Protein AF-A0A4R8RLL5-F1 (afdb_monomer_lite)

Foldseek 3Di:
DDPDDQQQDQDDDDDDDLDDVVQNCCRPPCDCPHPVNVVVVVLVVVLVVCLVPQDLVNLVSLLVQLLVCVVRVNNVRSVVSLVSSVVSCVVVCLVPPCLCVDDDPSSLSSVLSSLSNVLSVLLVVLLVLLLPLVLVCLVDPPNDPVSVVSNVVSLVSNLVSLVVCCVSPNQQDQDSRCLLSLLQNLVVLLVQPDPPHDPVSVVVSLVSNLSSLSNLVSNCSPDVVSVLSNQLSLLSDDPVSVVVSCVVPVDDPVVVVVVLVPDGQDDWQDQSYNDNDPVCSVCRGSNNSCVVRSPPPPPDPDDDD

Sequence (305 aa):
MFKQATYCFRWPSLRRRDCYPKFTNRVEYWNPQTYTYRFFAEAKRLWELESSRARITTVQAGILFSVFHNLCGLDDIGQPYRIQGVVLARELGLLKPSSCNVMGAKRDGWAYTAWALYNWETIYYYHLILMMFEPLLAADKTNDAVLQKTVADAKRYLQTLVRLYYLRHGFEAMDLFVVGPLMLTGYDCIDALGEETSADKVETLRSTLILVAKGLQNQRRNHYLAEALYRVVRGRMRPQEVAILRSTMNYDEAREEADHTKMQAVRSHWPVSIVKKQEEVDSHILNNLVESYGSLHVGEAGTYS

pLDDT: mean 79.46, std 18.35, range [20.11, 96.19]

Radius of gyration: 21.08 Å; chains: 1; bounding box: 55×59×55 Å

Secondary structure (DSSP, 8-state):
----------------TTS-TT-TTTTSTT-TTSHHHHHHHHHHHHHHHHTTS--HHHHHHHHHHHHHHHHTT-HHHHHHHHHHHHHHHHHTTTTSGGGGG--THHHHHHHHHHHHHHHHHHHHHHHHHHHHHHHHHHH-SS--HHHHHHHHHHHHHHHHHHHHHHHHH-SSS--TTTHHHHHHHHHHHHHH--TT--HHHHHHHHHHHHHHHHHHHHHTTT-HHHHHHHHHHHHHS-HHHHHHHHHHHT--HHHHHHHHTT--------BSS--SSGGGHHHHBHHHHHHHHHSTTS-------

Organism: Colletotrichum trifolii (NCBI:txid5466)

InterPro domains:
  IPR053187 Notoamide biosynthesis regulator [PTHR47256] (123-300)

Structure (mmCIF, N/CA/C/O backbone):
data_AF-A0A4R8RLL5-F1
#
_entry.id   AF-A0A4R8RLL5-F1
#
loop_
_atom_site.group_PDB
_atom_site.id
_atom_site.type_symbol
_atom_site.label_atom_id
_atom_site.label_alt_id
_atom_site.label_comp_id
_atom_site.label_asym_id
_atom_site.label_entity_id
_atom_site.label_seq_id
_atom_site.pdbx_PDB_ins_code
_atom_site.Cartn_x
_atom_site.Cartn_y
_atom_site.Cartn_z
_atom_site.occupancy
_atom_site.B_iso_or_equiv
_atom_site.auth_seq_id
_atom_site.auth_comp_id
_atom_site.auth_asym_id
_atom_site.auth_atom_id
_atom_site.pdbx_PDB_model_num
ATOM 1 N N . MET A 1 1 ? -18.456 -12.550 -9.418 1.00 22.89 1 MET A N 1
ATOM 2 C CA . MET A 1 1 ? -18.414 -11.610 -10.560 1.00 22.89 1 MET A CA 1
ATOM 3 C C . MET A 1 1 ? -18.673 -10.210 -10.007 1.00 22.89 1 MET A C 1
ATOM 5 O O . MET A 1 1 ? -19.809 -9.756 -9.973 1.00 22.89 1 MET A O 1
ATOM 9 N N . PHE A 1 2 ? -17.645 -9.595 -9.416 1.00 21.89 2 PHE A N 1
ATOM 10 C CA . PHE A 1 2 ? -17.767 -8.300 -8.743 1.00 21.89 2 PHE A CA 1
ATOM 11 C C . PHE A 1 2 ? -17.863 -7.197 -9.801 1.00 21.89 2 PHE A C 1
ATOM 13 O O . PHE A 1 2 ? -16.896 -6.921 -10.502 1.00 21.89 2 PHE A O 1
ATOM 20 N N . LYS A 1 3 ? -19.040 -6.576 -9.939 1.00 20.11 3 LYS A N 1
ATOM 21 C CA . LYS A 1 3 ? -19.178 -5.302 -10.653 1.00 20.11 3 LYS A CA 1
ATOM 22 C C . LYS A 1 3 ? -18.505 -4.233 -9.790 1.00 20.11 3 LYS A C 1
ATOM 24 O O . LYS A 1 3 ? -19.111 -3.731 -8.850 1.00 20.11 3 LYS A O 1
ATOM 29 N N . GLN A 1 4 ? -17.231 -3.961 -10.052 1.00 30.66 4 GLN A N 1
ATOM 30 C CA . GLN A 1 4 ? -16.487 -2.909 -9.368 1.00 30.66 4 GLN A CA 1
ATOM 31 C C . GLN A 1 4 ? -17.018 -1.535 -9.781 1.00 30.66 4 GLN A C 1
ATOM 33 O O . GLN A 1 4 ? -17.271 -1.269 -10.957 1.00 30.66 4 GLN A O 1
ATOM 38 N N . ALA A 1 5 ? -17.198 -0.683 -8.774 1.00 26.30 5 ALA A N 1
ATOM 39 C CA . ALA A 1 5 ? -17.571 0.708 -8.922 1.00 26.30 5 ALA A CA 1
ATOM 40 C C . ALA A 1 5 ? -16.548 1.430 -9.804 1.00 26.30 5 ALA A C 1
ATOM 42 O O . ALA A 1 5 ? -15.369 1.537 -9.473 1.00 26.30 5 ALA A O 1
ATOM 43 N N . THR A 1 6 ? -17.020 1.940 -10.933 1.00 30.05 6 THR A N 1
ATOM 44 C CA . THR A 1 6 ? -16.287 2.856 -11.795 1.00 30.05 6 THR A CA 1
ATOM 45 C C . THR A 1 6 ? -15.906 4.086 -10.969 1.00 30.05 6 THR A C 1
ATOM 47 O O . THR A 1 6 ? -16.777 4.863 -10.573 1.00 30.05 6 THR A O 1
ATOM 50 N N . TYR A 1 7 ? -14.618 4.279 -10.682 1.00 35.03 7 TYR A N 1
ATOM 51 C CA . TYR A 1 7 ? -14.108 5.489 -10.031 1.00 35.03 7 TYR A CA 1
ATOM 52 C C . TYR A 1 7 ? -14.236 6.679 -10.994 1.00 35.03 7 TYR A C 1
ATOM 54 O O . TYR A 1 7 ? -13.310 7.024 -11.723 1.00 35.03 7 TYR A O 1
ATOM 62 N N . CYS A 1 8 ? -15.427 7.278 -11.039 1.00 28.16 8 CYS A N 1
ATOM 63 C CA . CYS A 1 8 ? -15.781 8.371 -11.937 1.00 28.16 8 CYS A CA 1
ATOM 64 C C . CYS A 1 8 ? -15.913 9.674 -11.132 1.00 28.16 8 CYS A C 1
ATOM 66 O O . CYS A 1 8 ? -16.971 10.004 -10.597 1.00 28.16 8 CYS A O 1
ATOM 68 N N . PHE A 1 9 ? -14.826 10.437 -11.032 1.00 33.50 9 PHE A N 1
ATOM 69 C CA . PHE A 1 9 ? -14.812 11.726 -10.337 1.00 33.50 9 PHE A CA 1
ATOM 70 C C . PHE A 1 9 ? -15.385 12.846 -11.226 1.00 33.50 9 PHE A C 1
ATOM 72 O O . PHE A 1 9 ? -14.644 13.494 -11.952 1.00 33.50 9 PHE A O 1
ATOM 79 N N . ARG A 1 10 ? -16.692 13.138 -11.194 1.00 25.66 10 ARG A N 1
ATOM 80 C CA . ARG A 1 10 ? -17.259 14.299 -11.925 1.00 25.66 10 ARG A CA 1
ATOM 81 C C . ARG A 1 10 ? -17.319 15.545 -11.029 1.00 25.66 10 ARG A C 1
ATOM 83 O O . ARG A 1 10 ? -17.936 15.485 -9.967 1.00 25.66 10 ARG A O 1
ATOM 90 N N . TRP A 1 11 ? -16.757 16.677 -11.474 1.00 31.39 11 TRP A N 1
ATOM 91 C CA . TRP A 1 11 ? -16.634 17.924 -10.692 1.00 31.39 11 TRP A CA 1
ATOM 92 C C . TRP A 1 11 ? -17.169 19.173 -11.419 1.00 31.39 11 TRP A C 1
ATOM 94 O O . TRP A 1 11 ? -16.699 19.453 -12.523 1.00 31.39 11 TRP A O 1
ATOM 104 N N . PRO A 1 12 ? -18.064 19.977 -10.807 1.00 29.23 12 PRO A N 1
ATOM 105 C CA . PRO A 1 12 ? -18.356 21.344 -11.234 1.00 29.23 12 PRO A CA 1
ATOM 106 C C . PRO A 1 12 ? -17.395 22.347 -10.564 1.00 29.23 12 PRO A C 1
ATOM 108 O O . PRO A 1 12 ? -17.257 22.379 -9.347 1.00 29.23 12 PRO A O 1
ATOM 111 N N . SER A 1 13 ? -16.717 23.133 -11.403 1.00 35.09 13 SER A N 1
ATOM 112 C CA . SER A 1 13 ? -16.059 24.434 -11.172 1.00 35.09 13 SER A CA 1
ATOM 113 C C . SER A 1 13 ? -15.905 24.975 -9.732 1.00 35.09 13 SER A C 1
ATOM 115 O O . SER A 1 13 ? -16.870 25.493 -9.182 1.00 35.09 13 SER A O 1
ATOM 117 N N . LEU A 1 14 ? -14.666 25.034 -9.209 1.00 29.42 14 LEU A N 1
ATOM 118 C CA . LEU A 1 14 ? -13.984 26.246 -8.688 1.00 29.42 14 LEU A CA 1
ATOM 119 C C . LEU A 1 14 ? -12.624 25.917 -8.025 1.00 29.42 14 LEU A C 1
ATOM 121 O O . LEU A 1 14 ? -12.263 24.763 -7.809 1.00 29.42 14 LEU A O 1
ATOM 125 N N . ARG A 1 15 ? -11.817 26.971 -7.853 1.00 39.47 15 ARG A N 1
ATOM 126 C CA . ARG A 1 15 ? -10.343 27.025 -7.913 1.00 39.47 15 ARG A CA 1
ATOM 127 C C . ARG A 1 15 ? -9.619 26.505 -6.654 1.00 39.47 15 ARG A C 1
ATOM 129 O O . ARG A 1 15 ? -9.735 27.111 -5.594 1.00 39.47 15 ARG A O 1
ATOM 136 N N . ARG A 1 16 ? -8.705 25.540 -6.834 1.00 38.88 16 ARG A N 1
ATOM 137 C CA . ARG A 1 16 ? -7.445 25.419 -6.065 1.00 38.88 16 ARG A CA 1
ATOM 138 C C . ARG A 1 16 ? -6.316 24.848 -6.938 1.00 38.88 16 ARG A C 1
ATOM 140 O O . ARG A 1 16 ? -6.584 24.183 -7.934 1.00 38.88 16 ARG A O 1
ATOM 147 N N . ARG A 1 17 ? -5.069 25.176 -6.582 1.00 38.62 17 ARG A N 1
ATOM 148 C CA . ARG A 1 17 ? -3.827 25.065 -7.374 1.00 38.62 17 ARG A CA 1
ATOM 149 C C . ARG A 1 17 ? -3.088 23.712 -7.271 1.00 38.62 17 ARG A C 1
ATOM 151 O O . ARG A 1 17 ? -1.881 23.714 -7.444 1.00 38.62 17 ARG A O 1
ATOM 158 N N . ASP A 1 18 ? -3.768 22.584 -7.076 1.00 43.75 18 ASP A N 1
ATOM 159 C CA . ASP A 1 18 ? -3.086 21.264 -7.002 1.00 43.75 18 ASP A CA 1
ATOM 160 C C . ASP A 1 18 ? -3.405 20.332 -8.187 1.00 43.75 18 ASP A C 1
ATOM 162 O O . ASP A 1 18 ? -2.914 19.213 -8.292 1.00 43.75 18 ASP A O 1
ATOM 166 N N . CYS A 1 19 ? -4.185 20.823 -9.152 1.00 51.75 19 CYS A N 1
ATOM 167 C CA . CYS A 1 19 ? -4.409 20.186 -10.446 1.00 51.75 19 CYS A CA 1
ATOM 168 C C . CYS A 1 19 ? -4.524 21.257 -11.520 1.00 51.75 19 CYS A C 1
ATOM 170 O O . CYS A 1 19 ? -5.248 22.233 -11.325 1.00 51.75 19 CYS A O 1
ATOM 172 N N . TYR A 1 20 ? -3.840 21.087 -12.658 1.00 51.78 20 TYR A N 1
ATOM 173 C CA . TYR A 1 20 ? -3.868 22.076 -13.736 1.00 51.78 20 TYR A CA 1
ATOM 174 C C . TYR A 1 20 ? -5.307 22.232 -14.264 1.00 51.78 20 TYR A C 1
ATOM 176 O O . TYR A 1 20 ? -5.830 21.319 -14.911 1.00 51.78 20 TYR A O 1
ATOM 184 N N . PRO A 1 21 ? -5.978 23.372 -14.012 1.00 55.34 21 PRO A N 1
ATOM 185 C CA . PRO A 1 21 ? -7.422 23.500 -14.209 1.00 55.34 21 PRO A CA 1
ATOM 186 C C . PRO A 1 21 ? -7.847 23.451 -15.681 1.00 55.34 21 PRO A C 1
ATOM 188 O O . PRO A 1 21 ? -9.035 23.333 -15.964 1.00 55.34 21 PRO A O 1
ATOM 191 N N . LYS A 1 22 ? -6.897 23.509 -16.625 1.00 62.31 22 LYS A N 1
ATOM 192 C CA . LYS A 1 22 ? -7.184 23.381 -18.059 1.00 62.31 22 LYS A CA 1
ATOM 193 C C . LYS A 1 22 ? -7.366 21.930 -18.526 1.00 62.31 22 LYS A C 1
ATOM 195 O O . LYS A 1 22 ? -7.786 21.726 -19.657 1.00 62.31 22 LYS A O 1
ATOM 200 N N . PHE A 1 23 ? -7.074 20.928 -17.692 1.00 66.00 23 PHE A N 1
ATOM 201 C CA . PHE A 1 23 ? -7.309 19.517 -18.028 1.00 66.00 23 PHE A CA 1
ATOM 202 C C . PHE A 1 23 ? -8.674 19.066 -17.504 1.00 66.00 23 PHE A C 1
ATOM 204 O O . PHE A 1 23 ? -8.794 18.454 -16.438 1.00 66.00 23 PHE A O 1
ATOM 211 N N . THR A 1 24 ? -9.725 19.425 -18.239 1.00 67.25 24 THR A N 1
ATOM 212 C CA . THR A 1 24 ? -11.127 19.158 -17.879 1.00 67.25 24 THR A CA 1
ATOM 213 C C . THR A 1 24 ? -11.513 17.685 -18.025 1.00 67.25 24 THR A C 1
ATOM 215 O O . THR A 1 24 ? -12.285 17.187 -17.214 1.00 67.25 24 THR A O 1
ATOM 218 N N . ASN A 1 25 ? -10.912 16.969 -18.978 1.00 69.81 25 ASN A N 1
ATOM 219 C CA . ASN A 1 25 ? -11.174 15.555 -19.268 1.00 69.81 25 ASN A CA 1
ATOM 220 C C . ASN A 1 25 ? -10.378 14.565 -18.396 1.00 69.81 25 ASN A C 1
ATOM 222 O O . ASN A 1 25 ? -10.522 13.359 -18.548 1.00 69.81 25 ASN A O 1
ATOM 226 N N . ARG A 1 26 ? -9.527 15.037 -17.474 1.00 64.31 26 ARG A N 1
ATOM 227 C CA . ARG A 1 26 ? -8.580 14.192 -16.708 1.00 64.31 26 ARG A CA 1
ATOM 228 C C . ARG A 1 26 ? -9.225 13.100 -15.846 1.00 64.31 26 ARG A C 1
ATOM 230 O O . ARG A 1 26 ? -8.553 12.161 -15.443 1.00 64.31 26 ARG A O 1
ATOM 237 N N . VAL A 1 27 ? -10.495 13.283 -15.508 1.00 63.66 27 VAL A N 1
ATOM 238 C CA . VAL A 1 27 ? -11.287 12.371 -14.673 1.00 63.66 27 VAL A CA 1
ATOM 239 C C . VAL A 1 27 ? -12.024 11.317 -15.493 1.00 63.66 27 VAL A C 1
ATOM 241 O O . VAL A 1 27 ? -12.647 10.420 -14.931 1.00 63.66 27 VAL A O 1
ATOM 244 N N . GLU A 1 28 ? -11.999 11.451 -16.819 1.00 69.81 28 GLU A N 1
ATOM 245 C CA . GLU A 1 28 ? -12.663 10.531 -17.724 1.00 69.81 28 GLU A CA 1
ATOM 246 C C . GLU A 1 28 ? -11.836 9.255 -17.827 1.00 69.81 28 GLU A C 1
ATOM 248 O O . GLU A 1 28 ? -10.713 9.237 -18.338 1.00 69.81 28 GLU A O 1
ATOM 253 N N . TYR A 1 29 ? -12.414 8.179 -17.305 1.00 65.38 29 TYR A N 1
ATOM 254 C CA . TYR A 1 29 ? -11.806 6.862 -17.310 1.00 65.38 29 TYR A CA 1
ATOM 255 C C . TYR A 1 29 ? -11.518 6.416 -18.748 1.00 65.38 29 TYR A C 1
ATOM 257 O O . TYR A 1 29 ? -12.412 6.416 -19.593 1.00 65.38 29 TYR A O 1
ATOM 265 N N . TRP A 1 30 ? -10.261 6.048 -19.018 1.00 68.75 30 TRP A N 1
ATOM 266 C CA . TRP A 1 30 ? -9.807 5.535 -20.317 1.00 68.75 30 TRP A CA 1
ATOM 267 C C . TRP A 1 30 ? -10.051 6.457 -21.516 1.00 68.75 30 TRP A C 1
ATOM 269 O O . TRP A 1 30 ? -10.043 5.992 -22.653 1.00 68.75 30 TRP A O 1
ATOM 279 N N . ASN A 1 31 ? -10.203 7.768 -21.302 1.00 80.69 31 ASN A N 1
ATOM 280 C CA . ASN A 1 31 ? -10.277 8.704 -22.417 1.00 80.69 31 ASN A CA 1
ATOM 281 C C . ASN A 1 31 ? -8.898 8.813 -23.114 1.00 80.69 31 ASN A C 1
ATOM 283 O O . ASN A 1 31 ? -7.957 9.352 -22.509 1.00 80.69 31 ASN A O 1
ATOM 287 N N . PRO A 1 32 ? -8.774 8.403 -24.397 1.00 84.38 32 PRO A N 1
ATOM 288 C CA . PRO A 1 32 ? -7.510 8.438 -25.134 1.00 84.38 32 PRO A CA 1
ATOM 289 C C . PRO A 1 32 ? -6.948 9.842 -25.367 1.00 84.38 32 PRO A C 1
ATOM 291 O O . PRO A 1 32 ? -5.777 10.000 -25.702 1.00 84.38 32 PRO A O 1
ATOM 294 N N . GLN A 1 33 ? -7.775 10.872 -25.192 1.00 84.62 33 GLN A N 1
ATOM 295 C CA . GLN A 1 33 ? -7.396 12.276 -25.332 1.00 84.62 33 GLN A CA 1
ATOM 296 C C . GLN A 1 33 ? -6.806 12.866 -24.046 1.00 84.62 33 GLN A C 1
ATOM 298 O O . GLN A 1 33 ? -6.365 14.016 -24.038 1.00 84.62 33 GLN A O 1
ATOM 303 N N . THR A 1 34 ? -6.783 12.113 -22.945 1.00 84.06 34 THR A N 1
ATOM 304 C CA . THR A 1 34 ? -6.125 12.560 -21.712 1.00 84.06 34 THR A CA 1
ATOM 305 C C . THR A 1 34 ? -4.612 12.388 -21.816 1.00 84.06 34 THR A C 1
ATOM 307 O O . THR A 1 34 ? -4.109 11.415 -22.381 1.00 84.06 34 THR A O 1
ATOM 310 N N . TYR A 1 35 ? -3.854 13.321 -21.236 1.00 84.25 35 TYR A N 1
ATOM 311 C CA . TYR A 1 35 ? -2.392 13.217 -21.199 1.00 84.25 35 TYR A CA 1
ATOM 312 C C . TYR A 1 35 ? -1.918 11.978 -20.441 1.00 84.25 35 TYR A C 1
ATOM 314 O O . TYR A 1 35 ? -0.971 11.339 -20.886 1.00 84.25 35 TYR A O 1
ATOM 322 N N . THR A 1 36 ? -2.601 11.608 -19.354 1.00 82.38 36 THR A N 1
ATOM 323 C CA . THR A 1 36 ? -2.304 10.389 -18.592 1.00 82.38 36 THR A CA 1
ATOM 324 C C . THR A 1 36 ? -2.398 9.158 -19.480 1.00 82.38 36 THR A C 1
ATOM 326 O O . THR A 1 36 ? -1.451 8.379 -19.526 1.00 82.38 36 THR A O 1
ATOM 329 N N . TYR A 1 37 ? -3.488 9.015 -20.243 1.00 85.06 37 TYR A N 1
ATOM 330 C CA . TYR A 1 37 ? -3.644 7.889 -21.159 1.00 85.06 37 TYR A CA 1
ATOM 331 C C . TYR A 1 37 ? -2.545 7.871 -22.220 1.00 85.06 37 TYR A C 1
ATOM 333 O O . TYR A 1 37 ? -1.897 6.850 -22.418 1.00 85.06 37 TYR A O 1
ATOM 341 N N . ARG A 1 38 ? -2.303 9.004 -22.890 1.00 90.06 38 ARG A N 1
ATOM 342 C CA . ARG A 1 38 ? -1.315 9.089 -23.979 1.00 90.06 38 ARG A CA 1
ATOM 343 C C . ARG A 1 38 ? 0.105 8.809 -23.495 1.00 90.06 38 ARG A C 1
ATOM 345 O O . ARG A 1 38 ? 0.829 8.066 -24.148 1.00 90.06 38 ARG A O 1
ATOM 352 N N . PHE A 1 39 ? 0.485 9.379 -22.352 1.00 90.88 39 PHE A N 1
ATOM 353 C CA . PHE A 1 39 ? 1.775 9.117 -21.717 1.00 90.88 39 PHE A CA 1
ATOM 354 C C . PHE A 1 39 ? 1.917 7.637 -21.378 1.00 90.88 39 PHE A C 1
ATOM 356 O O . PHE A 1 39 ? 2.921 7.020 -21.714 1.00 90.88 39 PHE A O 1
ATOM 363 N N . PHE A 1 40 ? 0.895 7.060 -20.749 1.00 88.50 40 PHE A N 1
ATOM 364 C CA . PHE A 1 40 ? 0.924 5.671 -20.325 1.00 88.50 40 PHE A CA 1
ATOM 365 C C . PHE A 1 40 ? 0.955 4.697 -21.507 1.00 88.50 40 PHE A C 1
ATOM 367 O O . PHE A 1 40 ? 1.715 3.734 -21.481 1.00 88.50 40 PHE A O 1
ATOM 374 N N . ALA A 1 41 ? 0.192 4.974 -22.567 1.00 90.81 41 ALA A N 1
ATOM 375 C CA . ALA A 1 41 ? 0.203 4.194 -23.798 1.00 90.81 41 ALA A CA 1
ATOM 376 C C . ALA A 1 41 ? 1.596 4.183 -24.449 1.00 90.81 41 ALA A C 1
ATOM 378 O O . ALA A 1 41 ? 2.081 3.122 -24.840 1.00 90.81 41 ALA A O 1
ATOM 379 N N . GLU A 1 42 ? 2.269 5.337 -24.513 1.00 95.69 42 GLU A N 1
ATOM 380 C CA . GLU A 1 42 ? 3.627 5.412 -25.058 1.00 95.69 42 GLU A CA 1
ATOM 381 C C . GLU A 1 42 ? 4.662 4.762 -24.130 1.00 95.69 42 GLU A C 1
ATOM 383 O O . GLU A 1 42 ? 5.513 4.003 -24.590 1.00 95.69 42 GLU A O 1
ATOM 388 N N . ALA A 1 43 ? 4.566 4.981 -22.817 1.00 95.12 43 ALA A N 1
ATOM 389 C CA . ALA A 1 43 ? 5.437 4.335 -21.841 1.00 95.12 43 ALA A CA 1
ATOM 390 C C . ALA A 1 43 ? 5.316 2.804 -21.908 1.00 95.12 43 ALA A C 1
ATOM 392 O O . ALA A 1 43 ? 6.330 2.107 -21.874 1.00 95.12 43 ALA A O 1
ATOM 393 N N . LYS A 1 44 ? 4.090 2.282 -22.049 1.00 93.62 44 LYS A N 1
ATOM 394 C CA . LYS A 1 44 ? 3.820 0.854 -22.251 1.00 93.62 44 LYS A CA 1
ATOM 395 C C . LYS A 1 44 ? 4.501 0.356 -23.521 1.00 93.62 44 LYS A C 1
ATOM 397 O O . LYS A 1 44 ? 5.250 -0.613 -23.456 1.00 93.62 44 LYS A O 1
ATOM 402 N N . ARG A 1 45 ? 4.289 1.037 -24.654 1.00 95.44 45 ARG A N 1
ATOM 403 C CA . ARG A 1 45 ? 4.892 0.668 -25.945 1.00 95.44 45 ARG A CA 1
ATOM 404 C C . ARG A 1 45 ? 6.419 0.581 -25.848 1.00 95.44 45 ARG A C 1
ATOM 406 O O . ARG A 1 45 ? 7.013 -0.364 -26.356 1.00 95.44 45 ARG A O 1
ATOM 413 N N . LEU A 1 46 ? 7.055 1.549 -25.185 1.00 96.19 46 LEU A N 1
ATOM 414 C CA . LEU A 1 46 ? 8.504 1.563 -24.963 1.00 96.19 46 LEU A CA 1
ATOM 415 C C . LEU A 1 46 ? 8.964 0.442 -24.029 1.00 96.19 46 LEU A C 1
ATOM 417 O O . LEU A 1 46 ? 9.981 -0.198 -24.288 1.00 96.19 46 LEU A O 1
ATOM 421 N N . TRP A 1 47 ? 8.222 0.187 -22.953 1.00 96.19 47 TRP A N 1
ATOM 422 C CA . TRP A 1 47 ? 8.549 -0.893 -22.032 1.00 96.19 47 TRP A CA 1
ATOM 423 C C . TRP A 1 47 ? 8.453 -2.259 -22.707 1.00 96.19 47 TRP A C 1
ATOM 425 O O . TRP A 1 47 ? 9.349 -3.074 -22.530 1.00 96.19 47 TRP A O 1
ATOM 435 N N . GLU A 1 48 ? 7.436 -2.492 -23.537 1.00 93.88 48 GLU A N 1
ATOM 436 C CA . GLU A 1 48 ? 7.273 -3.746 -24.282 1.00 93.88 48 GLU A CA 1
ATOM 437 C C . GLU A 1 48 ? 8.477 -4.031 -25.193 1.00 93.88 48 GLU A C 1
ATOM 439 O O . GLU A 1 48 ? 8.946 -5.168 -25.230 1.00 93.88 48 GLU A O 1
ATOM 444 N N . LEU A 1 49 ? 9.051 -3.002 -25.830 1.00 96.06 49 LEU A N 1
ATOM 445 C CA . LEU A 1 49 ? 10.268 -3.130 -26.645 1.00 96.06 49 LEU A CA 1
ATOM 446 C C . LEU A 1 49 ? 11.512 -3.526 -25.833 1.00 96.06 49 LEU A C 1
ATOM 448 O O . LEU A 1 49 ? 12.384 -4.229 -26.340 1.00 96.06 49 LEU A O 1
ATOM 452 N N . GLU A 1 50 ? 11.606 -3.084 -24.580 1.00 95.38 50 GLU A N 1
ATOM 453 C CA . GLU A 1 50 ? 12.767 -3.313 -23.709 1.00 95.38 50 GLU A CA 1
ATOM 454 C C . GLU A 1 50 ? 12.558 -4.463 -22.710 1.00 95.38 50 GLU A C 1
ATOM 456 O O . GLU A 1 50 ? 13.497 -4.865 -22.020 1.00 95.38 50 GLU A O 1
ATOM 461 N N . SER A 1 51 ? 11.344 -5.013 -22.634 1.00 93.44 51 SER A N 1
ATOM 462 C CA . SER A 1 51 ? 10.914 -5.989 -21.621 1.00 93.44 51 SER A CA 1
ATOM 463 C C . SER A 1 51 ? 11.674 -7.318 -21.664 1.00 93.44 51 SER A C 1
ATOM 465 O O . SER A 1 51 ? 11.638 -8.071 -20.693 1.00 93.44 51 SER A O 1
ATOM 467 N N . SER A 1 52 ? 12.410 -7.590 -22.744 1.00 94.94 52 SER A N 1
ATOM 468 C CA . SER A 1 52 ? 13.298 -8.749 -22.896 1.00 94.94 52 SER A CA 1
ATOM 469 C C . SER A 1 52 ? 14.676 -8.567 -22.248 1.00 94.94 52 SER A C 1
ATOM 471 O O . SER A 1 52 ? 15.451 -9.519 -22.173 1.00 94.94 52 SER A O 1
ATOM 473 N N . ARG A 1 53 ? 15.024 -7.353 -21.799 1.00 96.00 53 ARG A N 1
ATOM 474 C CA . ARG A 1 53 ? 16.347 -7.029 -21.252 1.00 96.00 53 ARG A CA 1
ATOM 475 C C . ARG A 1 53 ? 16.257 -6.761 -19.755 1.00 96.00 53 ARG A C 1
ATOM 477 O O . ARG A 1 53 ? 15.653 -5.782 -19.308 1.00 96.00 53 ARG A O 1
ATOM 484 N N . ALA A 1 54 ? 16.946 -7.589 -18.978 1.00 95.56 54 ALA A N 1
ATOM 485 C CA . ALA A 1 54 ? 17.058 -7.436 -17.534 1.00 95.56 54 ALA A CA 1
ATOM 486 C C . ALA A 1 54 ? 17.821 -6.151 -17.163 1.00 95.56 54 ALA A C 1
ATOM 488 O O . ALA A 1 54 ? 19.042 -6.052 -17.308 1.00 95.56 54 ALA A O 1
ATOM 489 N N . ARG A 1 55 ? 17.090 -5.140 -16.681 1.00 93.31 55 ARG A N 1
ATOM 490 C CA . ARG A 1 55 ? 17.612 -3.872 -16.154 1.00 93.31 55 ARG A CA 1
ATOM 491 C C . ARG A 1 55 ? 16.797 -3.464 -14.933 1.00 93.31 55 ARG A C 1
ATOM 493 O O . ARG A 1 55 ? 15.617 -3.776 -14.833 1.00 93.31 55 ARG A O 1
ATOM 500 N N . ILE A 1 56 ? 17.402 -2.706 -14.020 1.00 92.62 56 ILE A N 1
ATOM 501 C CA . ILE A 1 56 ? 16.676 -2.179 -12.852 1.00 92.62 56 ILE A CA 1
ATOM 502 C C . ILE A 1 56 ? 15.446 -1.381 -13.306 1.00 92.62 56 ILE A C 1
ATOM 504 O O . ILE A 1 56 ? 14.365 -1.544 -12.756 1.00 92.62 56 ILE A O 1
ATOM 508 N N . THR A 1 57 ? 15.596 -0.556 -14.343 1.00 93.88 57 THR A N 1
ATOM 509 C CA . THR A 1 57 ? 14.517 0.293 -14.856 1.00 93.88 57 THR A CA 1
ATOM 510 C C . THR A 1 57 ? 13.383 -0.506 -15.492 1.00 93.88 57 THR A C 1
ATOM 512 O O . THR A 1 57 ? 12.230 -0.107 -15.359 1.00 93.88 57 THR A O 1
ATOM 515 N N . THR A 1 58 ? 13.665 -1.648 -16.133 1.00 95.31 58 THR A N 1
ATOM 516 C CA . THR A 1 58 ? 12.613 -2.517 -16.687 1.00 95.31 58 THR A CA 1
ATOM 517 C C . THR A 1 58 ? 11.842 -3.231 -15.576 1.00 95.31 58 THR A C 1
ATOM 519 O O . THR A 1 58 ? 10.619 -3.333 -15.676 1.00 95.31 58 THR A O 1
ATOM 522 N N . VAL A 1 59 ? 12.511 -3.604 -14.474 1.00 95.56 59 VAL A N 1
ATOM 523 C CA . VAL A 1 59 ? 11.862 -4.098 -13.242 1.00 95.56 59 VAL A CA 1
ATOM 524 C C . VAL A 1 59 ? 10.989 -3.014 -12.602 1.00 95.56 59 VAL A C 1
ATOM 526 O O . VAL A 1 59 ? 9.805 -3.242 -12.371 1.00 95.56 59 VAL A O 1
ATOM 529 N N . GLN A 1 60 ? 11.543 -1.822 -12.353 1.00 93.44 60 GLN A N 1
ATOM 530 C CA . GLN A 1 60 ? 10.822 -0.696 -11.742 1.00 93.44 60 GLN A CA 1
ATOM 531 C C . GLN A 1 60 ? 9.585 -0.297 -12.553 1.00 93.44 60 GLN A C 1
ATOM 533 O O . GLN A 1 60 ? 8.503 -0.138 -11.992 1.00 93.44 60 GLN A O 1
ATOM 538 N N . ALA A 1 61 ? 9.723 -0.182 -13.875 1.00 94.69 61 ALA A N 1
ATOM 539 C CA . ALA A 1 61 ? 8.603 0.116 -14.756 1.00 94.69 61 ALA A CA 1
ATOM 540 C C . ALA A 1 61 ? 7.537 -0.991 -14.716 1.00 94.69 61 ALA A C 1
ATOM 542 O O . ALA A 1 61 ? 6.355 -0.674 -14.634 1.00 94.69 61 ALA A O 1
ATOM 543 N N . GLY A 1 62 ? 7.934 -2.270 -14.687 1.00 94.44 62 GLY A N 1
ATOM 544 C CA . GLY A 1 62 ? 7.000 -3.392 -14.539 1.00 94.44 62 GLY A CA 1
ATOM 545 C C . GLY A 1 62 ? 6.166 -3.310 -13.254 1.00 94.44 62 GLY A C 1
ATOM 546 O O . GLY A 1 62 ? 4.948 -3.492 -13.300 1.00 94.44 62 GLY A O 1
ATOM 547 N N . ILE A 1 63 ? 6.793 -2.945 -12.127 1.00 91.81 63 ILE A N 1
ATOM 548 C CA . ILE A 1 63 ? 6.096 -2.698 -10.851 1.00 91.81 63 ILE A CA 1
ATOM 549 C C . ILE A 1 63 ? 5.087 -1.555 -11.009 1.00 91.81 63 ILE A C 1
ATOM 551 O O . ILE A 1 63 ? 3.920 -1.723 -10.669 1.00 91.81 63 ILE A O 1
ATOM 555 N N . LEU A 1 64 ? 5.503 -0.412 -11.565 1.00 90.62 64 LEU A N 1
ATOM 556 C CA . LEU A 1 64 ? 4.624 0.750 -11.742 1.00 90.62 64 LEU A CA 1
ATOM 557 C C . LEU A 1 64 ? 3.431 0.450 -12.659 1.00 90.62 64 LEU A C 1
ATOM 559 O O . LEU A 1 64 ? 2.309 0.845 -12.340 1.00 90.62 64 LEU A O 1
ATOM 563 N N . PHE A 1 65 ? 3.645 -0.275 -13.762 1.00 91.81 65 PHE A N 1
ATOM 564 C CA . PHE A 1 65 ? 2.561 -0.718 -14.638 1.00 91.81 65 PHE A CA 1
ATOM 565 C C . PHE A 1 65 ? 1.584 -1.628 -13.898 1.00 91.81 65 PHE A C 1
ATOM 567 O O . PHE A 1 65 ? 0.376 -1.427 -14.014 1.00 91.81 65 PHE A O 1
ATOM 574 N N . SER A 1 66 ? 2.078 -2.588 -13.112 1.00 91.19 66 SER A N 1
ATOM 575 C CA . SER A 1 66 ? 1.218 -3.454 -12.302 1.00 91.19 66 SER A CA 1
ATOM 576 C C . SER A 1 66 ? 0.405 -2.650 -11.283 1.00 91.19 66 SER A C 1
ATOM 578 O O . SER A 1 66 ? -0.815 -2.784 -11.249 1.00 91.19 66 SER A O 1
ATOM 580 N N . VAL A 1 67 ? 1.048 -1.765 -10.515 1.00 87.50 67 VAL A N 1
ATOM 581 C CA . VAL A 1 67 ? 0.380 -0.923 -9.509 1.00 87.50 67 VAL A CA 1
ATOM 582 C C . VAL A 1 67 ? -0.712 -0.067 -10.147 1.00 87.50 67 VAL A C 1
ATOM 584 O O . VAL A 1 67 ? -1.833 -0.021 -9.645 1.00 87.50 67 VAL A O 1
ATOM 587 N N . PHE A 1 68 ? -0.414 0.591 -11.269 1.00 85.69 68 PHE A N 1
ATOM 588 C CA . PHE A 1 68 ? -1.365 1.477 -11.937 1.00 85.69 68 PHE A CA 1
ATOM 589 C C . PHE A 1 68 ? -2.624 0.740 -12.410 1.00 85.69 68 PHE A C 1
ATOM 591 O O . PHE A 1 68 ? -3.737 1.215 -12.182 1.00 85.69 68 PHE A O 1
ATOM 598 N N . HIS A 1 69 ? -2.463 -0.426 -13.042 1.00 85.12 69 HIS A N 1
ATOM 599 C CA . HIS A 1 69 ? -3.603 -1.222 -13.497 1.00 85.12 69 HIS A CA 1
ATOM 600 C C . HIS A 1 69 ? -4.410 -1.784 -12.322 1.00 85.12 69 HIS A C 1
ATOM 602 O O . HIS A 1 69 ? -5.638 -1.700 -12.351 1.00 85.12 69 HIS A O 1
ATOM 608 N N . ASN A 1 70 ? -3.747 -2.267 -11.266 1.00 81.31 70 ASN A N 1
ATOM 609 C CA . ASN A 1 70 ? -4.426 -2.818 -10.090 1.00 81.31 70 ASN A CA 1
ATOM 610 C C . ASN A 1 70 ? -5.263 -1.752 -9.364 1.00 81.31 70 ASN A C 1
ATOM 612 O O . ASN A 1 70 ? -6.401 -2.001 -8.975 1.00 81.31 70 ASN A O 1
ATOM 616 N N . LEU A 1 71 ? -4.761 -0.516 -9.257 1.00 76.88 71 LEU A N 1
ATOM 617 C CA . LEU A 1 71 ? -5.534 0.606 -8.703 1.00 76.88 71 LEU A CA 1
ATOM 618 C C . LEU A 1 71 ? -6.778 0.957 -9.530 1.00 76.88 71 LEU A C 1
ATOM 620 O O . LEU A 1 71 ? -7.715 1.560 -9.010 1.00 76.88 71 LEU A O 1
ATOM 624 N N . CYS A 1 72 ? -6.800 0.575 -10.805 1.00 75.62 72 CYS A N 1
ATOM 625 C CA . CYS A 1 72 ? -7.940 0.761 -11.695 1.00 75.62 72 CYS A CA 1
ATOM 626 C C . CYS A 1 72 ? -8.860 -0.470 -11.771 1.00 75.62 72 CYS A C 1
ATOM 628 O O . CYS A 1 72 ? -9.767 -0.467 -12.605 1.00 75.62 72 CYS A O 1
ATOM 630 N N . GLY A 1 73 ? -8.625 -1.509 -10.955 1.00 74.19 73 GLY A N 1
ATOM 631 C CA . GLY A 1 73 ? -9.370 -2.775 -10.995 1.00 74.19 73 GLY A CA 1
ATOM 632 C C . GLY A 1 73 ? -9.097 -3.614 -12.247 1.00 74.19 73 GLY A C 1
ATOM 633 O O . GLY A 1 73 ? -9.909 -4.450 -12.630 1.00 74.19 73 GLY A O 1
ATOM 634 N N . LEU A 1 74 ? -7.978 -3.363 -12.931 1.00 81.38 74 LEU A N 1
ATOM 635 C CA . LEU A 1 74 ? -7.585 -4.046 -14.164 1.00 81.38 74 LEU A CA 1
ATOM 636 C C . LEU A 1 74 ? -6.482 -5.062 -13.885 1.00 81.38 74 LEU A C 1
ATOM 638 O O . LEU A 1 74 ? -5.468 -5.095 -14.585 1.00 81.38 74 LEU A O 1
ATOM 642 N N . ASP A 1 75 ? -6.677 -5.873 -12.848 1.00 81.25 75 ASP A N 1
ATOM 643 C CA . ASP A 1 75 ? -5.666 -6.813 -12.368 1.00 81.25 75 ASP A CA 1
ATOM 644 C C . ASP A 1 75 ? -5.223 -7.759 -13.492 1.00 81.25 75 ASP A C 1
ATOM 646 O O . ASP A 1 75 ? -4.028 -7.929 -13.709 1.00 81.25 75 ASP A O 1
ATOM 650 N N . ASP A 1 76 ? -6.155 -8.261 -14.307 1.00 86.25 76 ASP A N 1
ATOM 651 C CA . ASP A 1 76 ? -5.854 -9.128 -15.457 1.00 86.25 76 ASP A CA 1
ATOM 652 C C . ASP A 1 76 ? -4.878 -8.485 -16.460 1.00 86.25 76 ASP A C 1
ATOM 654 O O . ASP A 1 76 ? -4.032 -9.167 -17.040 1.00 86.25 76 ASP A O 1
ATOM 658 N N . ILE A 1 77 ? -4.951 -7.161 -16.635 1.00 87.31 77 ILE A N 1
ATOM 659 C CA . ILE A 1 77 ? -4.038 -6.399 -17.500 1.00 87.31 77 ILE A CA 1
ATOM 660 C C . ILE A 1 77 ? -2.725 -6.100 -16.768 1.00 87.31 77 ILE A C 1
ATOM 662 O O . ILE A 1 77 ? -1.664 -6.089 -17.388 1.00 87.31 77 ILE A O 1
ATOM 666 N N . GLY A 1 78 ? -2.772 -5.865 -15.455 1.00 88.12 78 GLY A N 1
ATOM 667 C CA . GLY A 1 78 ? -1.603 -5.595 -14.616 1.00 88.12 78 GLY A CA 1
ATOM 668 C C . GLY A 1 78 ? -0.692 -6.810 -14.400 1.00 88.12 78 GLY A C 1
ATOM 669 O O . GLY A 1 78 ? 0.528 -6.656 -14.290 1.00 88.12 78 GLY A O 1
ATOM 670 N N . GLN A 1 79 ? -1.265 -8.016 -14.366 1.00 90.62 79 GLN A N 1
ATOM 671 C CA . GLN A 1 79 ? -0.567 -9.263 -14.028 1.00 90.62 79 GLN A CA 1
ATOM 672 C C . GLN A 1 79 ? 0.650 -9.569 -14.921 1.00 90.62 79 GLN A C 1
ATOM 674 O O . GLN A 1 79 ? 1.710 -9.869 -14.366 1.00 90.62 79 GLN A O 1
ATOM 679 N N . PRO A 1 80 ? 0.582 -9.466 -16.264 1.00 93.75 80 PRO A N 1
ATOM 680 C CA . PRO A 1 80 ? 1.744 -9.699 -17.121 1.00 93.75 80 PRO A CA 1
ATOM 681 C C . PRO A 1 80 ? 2.957 -8.825 -16.772 1.00 93.75 80 PRO A C 1
ATOM 683 O O . PRO A 1 80 ? 4.079 -9.330 -16.725 1.00 93.75 80 PRO A O 1
ATOM 686 N N . TYR A 1 81 ? 2.751 -7.540 -16.457 1.00 94.19 81 TYR A N 1
ATOM 687 C CA . TYR A 1 81 ? 3.841 -6.634 -16.068 1.00 94.19 81 TYR A CA 1
ATOM 688 C C . TYR A 1 81 ? 4.472 -7.038 -14.738 1.00 94.19 81 TYR A C 1
ATOM 690 O O . TYR A 1 81 ? 5.696 -7.004 -14.602 1.00 94.19 81 TYR A O 1
ATOM 698 N N . ARG A 1 82 ? 3.640 -7.463 -13.776 1.00 92.44 82 ARG A N 1
ATOM 699 C CA . ARG A 1 82 ? 4.092 -7.989 -12.483 1.00 92.44 82 ARG A CA 1
ATOM 700 C C . ARG A 1 82 ? 4.985 -9.209 -12.679 1.00 92.44 82 ARG A C 1
ATOM 702 O O . ARG A 1 82 ? 6.125 -9.223 -12.220 1.00 92.44 82 ARG A O 1
ATOM 709 N N . ILE A 1 83 ? 4.483 -10.207 -13.408 1.00 94.44 83 ILE A N 1
ATOM 710 C CA . ILE A 1 83 ? 5.189 -11.469 -13.660 1.00 94.44 83 ILE A CA 1
ATOM 711 C C . ILE A 1 83 ? 6.518 -11.197 -14.366 1.00 94.44 83 ILE A C 1
ATOM 713 O O . ILE A 1 83 ? 7.561 -11.668 -13.909 1.00 94.44 83 ILE A O 1
ATOM 717 N N . GLN A 1 84 ? 6.509 -10.387 -15.427 1.00 96.06 84 GLN A N 1
ATOM 718 C CA . GLN A 1 84 ? 7.730 -10.059 -16.157 1.00 96.06 84 GLN A CA 1
ATOM 719 C C . GLN A 1 84 ? 8.725 -9.278 -15.288 1.00 96.06 84 GLN A C 1
ATOM 721 O O . GLN A 1 84 ? 9.918 -9.569 -15.311 1.00 96.06 84 GLN A O 1
ATOM 726 N N . GLY A 1 85 ? 8.256 -8.334 -14.465 1.00 95.25 85 GLY A N 1
ATOM 727 C CA . GLY A 1 85 ? 9.100 -7.620 -13.505 1.00 95.25 85 GLY A CA 1
ATOM 728 C C . GLY A 1 85 ? 9.814 -8.565 -12.531 1.00 95.25 85 GLY A C 1
ATOM 729 O O . GLY A 1 85 ? 11.014 -8.415 -12.298 1.00 95.25 85 GLY A O 1
ATOM 730 N N . VAL A 1 86 ? 9.113 -9.585 -12.023 1.00 94.75 86 VAL A N 1
ATOM 731 C CA . VAL A 1 86 ? 9.692 -10.623 -11.150 1.00 94.75 86 VAL A CA 1
ATOM 732 C C . VAL A 1 86 ? 10.718 -11.483 -11.894 1.00 94.75 86 VAL A C 1
ATOM 734 O O . VAL A 1 86 ? 11.790 -11.759 -11.349 1.00 94.75 86 VAL A O 1
ATOM 737 N N . VAL A 1 87 ? 10.436 -11.878 -13.140 1.00 96.12 87 VAL A N 1
ATOM 738 C CA . VAL A 1 87 ? 11.381 -12.635 -13.983 1.00 96.12 87 VAL A CA 1
ATOM 739 C C . VAL A 1 87 ? 12.672 -11.842 -14.190 1.00 96.12 87 VAL A C 1
ATOM 741 O O . VAL A 1 87 ? 13.754 -12.343 -13.882 1.00 96.12 87 VAL A O 1
ATOM 744 N N . LEU A 1 88 ? 12.567 -10.576 -14.596 1.00 96.19 88 LEU A N 1
ATOM 745 C CA . LEU A 1 88 ? 13.723 -9.703 -14.809 1.00 96.19 88 LEU A CA 1
ATOM 746 C C . LEU A 1 88 ? 14.503 -9.458 -13.506 1.00 96.19 88 LEU A C 1
ATOM 748 O O . LEU A 1 88 ? 15.735 -9.465 -13.504 1.00 96.19 88 LEU A O 1
ATOM 752 N N . ALA A 1 89 ? 13.816 -9.299 -12.370 1.00 94.50 89 ALA A N 1
ATOM 753 C CA . ALA A 1 89 ? 14.462 -9.165 -11.063 1.00 94.50 89 ALA A CA 1
ATOM 754 C C . ALA A 1 89 ? 15.238 -10.432 -10.669 1.00 94.50 89 ALA A C 1
ATOM 756 O O . ALA A 1 89 ? 16.336 -10.349 -10.106 1.00 94.50 89 ALA A O 1
ATOM 757 N N . ARG A 1 90 ? 14.697 -11.613 -10.990 1.00 93.75 90 ARG A N 1
ATOM 758 C CA . ARG A 1 90 ? 15.368 -12.900 -10.781 1.00 93.75 90 ARG A CA 1
ATOM 759 C C . ARG A 1 90 ? 16.600 -13.044 -11.671 1.00 93.75 90 ARG A C 1
ATOM 761 O O . ARG A 1 90 ? 17.635 -13.485 -11.169 1.00 93.75 90 ARG A O 1
ATOM 768 N N . GLU A 1 91 ? 16.511 -12.667 -12.945 1.00 94.25 91 GLU A N 1
ATOM 769 C CA . GLU A 1 91 ? 17.639 -12.686 -13.888 1.00 94.25 91 GLU A CA 1
ATOM 770 C C . GLU A 1 91 ? 18.782 -11.775 -13.432 1.00 94.25 91 GLU A C 1
ATOM 772 O O . GLU A 1 91 ? 19.943 -12.180 -13.453 1.00 94.25 91 GLU A O 1
ATOM 777 N N . LEU A 1 92 ? 18.456 -10.589 -12.906 1.00 91.44 92 LEU A N 1
ATOM 778 C CA . LEU A 1 92 ? 19.438 -9.700 -12.276 1.00 91.44 92 LEU A CA 1
ATOM 779 C C . LEU A 1 92 ? 20.042 -10.282 -10.991 1.00 91.44 92 LEU A C 1
ATOM 781 O O . LEU A 1 92 ? 21.062 -9.792 -10.515 1.00 91.44 92 LEU A O 1
ATOM 785 N N . GLY A 1 93 ? 19.420 -11.300 -10.394 1.00 91.06 93 GLY A N 1
ATOM 786 C CA . GLY A 1 93 ? 19.794 -11.789 -9.072 1.00 91.06 93 GLY A CA 1
ATOM 787 C C . GLY A 1 93 ? 19.531 -10.757 -7.975 1.00 91.06 93 GLY A C 1
ATOM 788 O O . GLY A 1 93 ? 20.237 -10.751 -6.971 1.00 91.06 93 GLY A O 1
ATOM 789 N N . LEU A 1 94 ? 18.526 -9.893 -8.161 1.00 89.75 94 LEU A N 1
ATOM 790 C CA . LEU A 1 94 ? 18.237 -8.752 -7.289 1.00 89.75 94 LEU A CA 1
ATOM 791 C C . LEU A 1 94 ? 17.985 -9.181 -5.831 1.00 89.75 94 LEU A C 1
ATOM 793 O O . LEU A 1 94 ? 18.448 -8.532 -4.896 1.00 89.75 94 LEU A O 1
ATOM 797 N N . LEU A 1 95 ? 17.314 -10.324 -5.656 1.00 86.56 95 LEU A N 1
ATOM 798 C CA . LEU A 1 95 ? 16.969 -10.918 -4.359 1.00 86.56 95 LEU A CA 1
ATOM 799 C C . LEU A 1 95 ? 17.985 -11.965 -3.863 1.00 86.56 95 LEU A C 1
ATOM 801 O O . LEU A 1 95 ? 17.736 -12.637 -2.865 1.00 86.56 95 LEU A O 1
ATOM 805 N N . LYS A 1 96 ? 19.119 -12.157 -4.552 1.00 87.62 96 LYS A N 1
ATOM 806 C CA . LYS A 1 96 ? 20.159 -13.099 -4.104 1.00 87.62 96 LYS A CA 1
ATOM 807 C C . LYS A 1 96 ? 21.033 -12.453 -3.024 1.00 87.62 96 LYS A C 1
ATOM 809 O O . LYS A 1 96 ? 21.335 -11.273 -3.156 1.00 87.62 96 LYS A O 1
ATOM 814 N N . PRO A 1 97 ? 21.575 -13.212 -2.052 1.00 80.75 97 PRO A N 1
ATOM 815 C CA . PRO A 1 97 ? 22.506 -12.669 -1.052 1.00 80.75 97 PRO A CA 1
ATOM 816 C C . PRO A 1 97 ? 23.726 -11.959 -1.660 1.00 80.75 97 PRO A C 1
ATOM 818 O O . PRO A 1 97 ? 24.253 -11.011 -1.090 1.00 80.75 97 PRO A O 1
ATOM 821 N N . SER A 1 98 ? 24.152 -12.382 -2.855 1.00 75.62 98 SER A N 1
ATOM 822 C CA . SER A 1 98 ? 25.252 -11.768 -3.599 1.00 75.62 98 SER A CA 1
ATOM 823 C C . SER A 1 98 ? 24.984 -10.323 -4.038 1.00 75.62 98 SER A C 1
ATOM 825 O O . SER A 1 98 ? 25.940 -9.611 -4.335 1.00 75.62 98 SER A O 1
ATOM 827 N N . SER A 1 99 ? 23.725 -9.864 -4.088 1.00 73.06 99 SER A N 1
ATOM 828 C CA . SER A 1 99 ? 23.404 -8.468 -4.423 1.00 73.06 99 SER A CA 1
ATOM 829 C C . SER A 1 99 ? 23.918 -7.485 -3.363 1.00 73.06 99 SER A C 1
ATOM 831 O O . SER A 1 99 ? 24.246 -6.345 -3.692 1.00 73.06 99 SER A O 1
ATOM 833 N N . CYS A 1 100 ? 24.107 -7.949 -2.123 1.00 69.06 100 CYS A N 1
ATOM 834 C CA . CYS A 1 100 ? 24.703 -7.189 -1.024 1.00 69.06 100 CYS A CA 1
ATOM 835 C C . CYS A 1 100 ? 26.193 -6.870 -1.240 1.00 69.06 100 CYS A C 1
ATOM 837 O O . CYS A 1 100 ? 26.703 -5.930 -0.632 1.00 69.06 100 CYS A O 1
ATOM 839 N N . ASN A 1 101 ? 26.879 -7.630 -2.104 1.00 73.56 101 ASN A N 1
ATOM 840 C CA . ASN A 1 101 ? 28.314 -7.479 -2.374 1.00 73.56 101 ASN A CA 1
ATOM 841 C C . ASN A 1 101 ? 28.613 -6.375 -3.404 1.00 73.56 101 ASN A C 1
ATOM 843 O O . ASN A 1 101 ? 29.771 -6.035 -3.637 1.00 73.56 101 ASN A O 1
ATOM 847 N N . VAL A 1 102 ? 27.581 -5.823 -4.049 1.00 72.94 102 VAL A N 1
ATOM 848 C CA . VAL A 1 102 ? 27.713 -4.672 -4.949 1.00 72.94 102 VAL A CA 1
ATOM 849 C C . VAL A 1 102 ? 27.990 -3.424 -4.104 1.00 72.94 102 VAL A C 1
ATOM 851 O O . VAL A 1 102 ? 27.395 -3.259 -3.045 1.00 72.94 102 VAL A O 1
ATOM 854 N N . MET A 1 103 ? 28.878 -2.532 -4.551 1.00 77.31 103 MET A N 1
ATOM 855 C CA . MET A 1 103 ? 29.214 -1.296 -3.828 1.00 77.31 103 MET A CA 1
ATOM 856 C C . MET A 1 103 ? 28.678 -0.037 -4.525 1.00 77.31 103 MET A C 1
ATOM 858 O O . MET A 1 103 ? 28.405 -0.035 -5.729 1.00 77.31 103 MET A O 1
ATOM 862 N N . GLY A 1 104 ? 28.549 1.045 -3.752 1.00 81.06 104 GLY A N 1
ATOM 863 C CA . GLY A 1 104 ? 28.177 2.379 -4.232 1.00 81.06 104 GLY A CA 1
ATOM 864 C C . GLY A 1 104 ? 26.728 2.501 -4.712 1.00 81.06 104 GLY A C 1
ATOM 865 O O . GLY A 1 104 ? 25.880 1.671 -4.394 1.00 81.06 104 GLY A O 1
ATOM 866 N N . ALA A 1 105 ? 26.459 3.518 -5.537 1.00 80.31 105 ALA A N 1
ATOM 867 C CA . ALA A 1 105 ? 25.114 3.879 -6.005 1.00 80.31 105 ALA A CA 1
ATOM 868 C C . ALA A 1 105 ? 24.348 2.727 -6.683 1.00 80.31 105 ALA A C 1
ATOM 870 O O . ALA A 1 105 ? 23.119 2.661 -6.637 1.00 80.31 105 ALA A O 1
ATOM 871 N N . LYS A 1 106 ? 25.073 1.780 -7.292 1.00 81.00 106 LYS A N 1
ATOM 872 C CA . LYS A 1 106 ? 24.469 0.576 -7.868 1.00 81.00 106 LYS A CA 1
ATOM 873 C C . LYS A 1 106 ? 23.841 -0.304 -6.784 1.00 81.00 106 LYS A C 1
ATOM 875 O O . LYS A 1 106 ? 22.736 -0.792 -6.993 1.00 81.00 106 LYS A O 1
ATOM 880 N N . ARG A 1 107 ? 24.498 -0.476 -5.630 1.00 83.88 107 ARG A N 1
ATOM 881 C CA . ARG A 1 107 ? 23.945 -1.220 -4.488 1.00 83.88 107 ARG A CA 1
ATOM 882 C C . ARG A 1 107 ? 22.650 -0.591 -4.006 1.00 83.88 107 ARG A C 1
ATOM 884 O O . ARG A 1 107 ? 21.682 -1.307 -3.782 1.00 83.88 107 ARG A O 1
ATOM 891 N N . ASP A 1 108 ? 22.632 0.730 -3.883 1.00 84.94 108 ASP A N 1
ATOM 892 C CA . ASP A 1 108 ? 21.493 1.449 -3.316 1.00 84.94 108 ASP A CA 1
ATOM 893 C C . ASP A 1 108 ? 20.274 1.360 -4.236 1.00 84.94 108 ASP A C 1
ATOM 895 O O . ASP A 1 108 ? 19.190 1.001 -3.782 1.00 84.94 108 ASP A O 1
ATOM 899 N N . GLY A 1 109 ? 20.458 1.553 -5.548 1.00 86.94 109 GLY A N 1
ATOM 900 C CA . GLY A 1 109 ? 19.384 1.362 -6.527 1.00 86.94 109 GLY A CA 1
ATOM 901 C C . GLY A 1 109 ? 18.867 -0.082 -6.585 1.00 86.94 109 GLY A C 1
ATOM 902 O O . GLY A 1 109 ? 17.663 -0.307 -6.738 1.00 86.94 109 GLY A O 1
ATOM 903 N N . TRP A 1 110 ? 19.755 -1.070 -6.423 1.00 89.69 110 TRP A N 1
ATOM 904 C CA . TRP A 1 110 ? 19.377 -2.485 -6.354 1.00 89.69 110 TRP A CA 1
ATOM 905 C C . TRP A 1 110 ? 18.587 -2.791 -5.087 1.00 89.69 110 TRP A C 1
ATOM 907 O O . TRP A 1 110 ? 17.490 -3.333 -5.176 1.00 89.69 110 TRP A O 1
ATOM 917 N N . ALA A 1 111 ? 19.113 -2.412 -3.924 1.00 87.25 111 ALA A N 1
ATOM 918 C CA . ALA A 1 111 ? 18.469 -2.632 -2.639 1.00 87.25 111 ALA A CA 1
ATOM 919 C C . ALA A 1 111 ? 17.101 -1.945 -2.589 1.00 87.25 111 ALA A C 1
ATOM 921 O O . ALA A 1 111 ? 16.119 -2.579 -2.216 1.00 87.25 111 ALA A O 1
ATOM 922 N N . TYR A 1 112 ? 17.013 -0.691 -3.036 1.00 88.56 112 TYR A N 1
ATOM 923 C CA . TYR A 1 112 ? 15.750 0.035 -3.112 1.00 88.56 112 TYR A CA 1
ATOM 924 C C . TYR A 1 112 ? 14.734 -0.705 -3.990 1.00 88.56 112 TYR A C 1
ATOM 926 O O . TYR A 1 112 ? 13.614 -0.958 -3.563 1.00 88.56 112 TYR A O 1
ATOM 934 N N . THR A 1 113 ? 15.128 -1.129 -5.193 1.00 91.31 113 THR A N 1
ATOM 935 C CA . THR A 1 113 ? 14.219 -1.843 -6.108 1.00 91.31 113 THR A CA 1
ATOM 936 C C . THR A 1 113 ? 13.817 -3.216 -5.564 1.00 91.31 113 THR A C 1
ATOM 938 O O . THR A 1 113 ? 12.663 -3.614 -5.702 1.00 91.31 113 THR A O 1
ATOM 941 N N . ALA A 1 114 ? 14.741 -3.924 -4.909 1.00 91.25 114 ALA A N 1
ATOM 942 C CA . ALA A 1 114 ? 14.487 -5.208 -4.261 1.00 91.25 114 ALA A CA 1
ATOM 943 C C . ALA A 1 114 ? 13.422 -5.076 -3.166 1.00 91.25 114 ALA A C 1
ATOM 945 O O . ALA A 1 114 ? 12.444 -5.823 -3.153 1.00 91.25 114 ALA A O 1
ATOM 946 N N . TRP A 1 115 ? 13.600 -4.094 -2.276 1.00 90.56 115 TRP A N 1
ATOM 947 C CA . TRP A 1 115 ? 12.654 -3.807 -1.205 1.00 90.56 115 TRP A CA 1
ATOM 948 C C . TRP A 1 115 ? 11.318 -3.301 -1.747 1.00 90.56 115 TRP A C 1
ATOM 950 O O . TRP A 1 115 ? 10.286 -3.731 -1.242 1.00 90.56 115 TRP A O 1
ATOM 960 N N . ALA A 1 116 ? 11.303 -2.471 -2.793 1.00 90.06 116 ALA A N 1
ATOM 961 C CA . ALA A 1 116 ? 10.063 -2.002 -3.412 1.00 90.06 116 ALA A CA 1
ATOM 962 C C . ALA A 1 116 ? 9.249 -3.168 -3.992 1.00 90.06 116 ALA A C 1
ATOM 964 O O . ALA A 1 116 ? 8.062 -3.290 -3.699 1.00 90.06 116 ALA A O 1
ATOM 965 N N . LEU A 1 117 ? 9.896 -4.059 -4.755 1.00 91.00 117 LEU A N 1
ATOM 966 C CA . LEU A 1 117 ? 9.250 -5.242 -5.328 1.00 91.00 117 LEU A CA 1
ATOM 967 C C . LEU A 1 117 ? 8.701 -6.164 -4.232 1.00 91.00 117 LEU A C 1
ATOM 969 O O . LEU A 1 117 ? 7.542 -6.565 -4.286 1.00 91.00 117 LEU A O 1
ATOM 973 N N . TYR A 1 118 ? 9.519 -6.471 -3.221 1.00 91.50 118 TYR A N 1
ATOM 974 C CA . TYR A 1 118 ? 9.113 -7.326 -2.107 1.00 91.50 118 TYR A CA 1
ATOM 975 C C . TYR A 1 118 ? 7.940 -6.732 -1.317 1.00 91.50 118 TYR A C 1
ATOM 977 O O . TYR A 1 118 ? 6.977 -7.439 -1.017 1.00 91.50 118 TYR A O 1
ATOM 985 N N . ASN A 1 119 ? 8.002 -5.440 -0.983 1.00 91.12 119 ASN A N 1
ATOM 986 C CA . ASN A 1 119 ? 6.941 -4.772 -0.233 1.00 91.12 119 ASN A CA 1
ATOM 987 C C . ASN A 1 119 ? 5.650 -4.683 -1.044 1.00 91.12 119 ASN A C 1
ATOM 989 O O . ASN A 1 119 ? 4.598 -4.963 -0.485 1.00 91.12 119 ASN A O 1
ATOM 993 N N . TRP A 1 120 ? 5.715 -4.361 -2.340 1.00 89.00 120 TRP A N 1
ATOM 994 C CA . TRP A 1 120 ? 4.535 -4.362 -3.207 1.00 89.00 120 TRP A CA 1
ATOM 995 C C . TRP A 1 120 ? 3.812 -5.713 -3.165 1.00 89.00 120 TRP A C 1
ATOM 997 O O . TRP A 1 120 ? 2.628 -5.757 -2.844 1.00 89.00 120 TRP A O 1
ATOM 1007 N N . GLU A 1 121 ? 4.532 -6.814 -3.394 1.00 89.50 121 GLU A N 1
ATOM 1008 C CA . GLU A 1 121 ? 3.949 -8.161 -3.395 1.00 89.50 121 GLU A CA 1
ATOM 1009 C C . GLU A 1 121 ? 3.374 -8.544 -2.024 1.00 89.50 121 GLU A C 1
ATOM 1011 O O . GLU A 1 121 ? 2.247 -9.026 -1.918 1.00 89.50 121 GLU A O 1
ATOM 1016 N N . THR A 1 122 ? 4.135 -8.319 -0.952 1.00 92.94 122 THR A N 1
ATOM 1017 C CA . THR A 1 122 ? 3.771 -8.819 0.382 1.00 92.94 122 THR A CA 1
ATOM 1018 C C . THR A 1 122 ? 2.726 -7.963 1.088 1.00 92.94 122 THR A C 1
ATOM 1020 O O . THR A 1 122 ? 1.796 -8.513 1.676 1.00 92.94 122 THR A O 1
ATOM 1023 N N . ILE A 1 123 ? 2.821 -6.632 1.014 1.00 92.75 123 ILE A N 1
ATOM 1024 C CA . ILE A 1 123 ? 1.815 -5.729 1.589 1.00 92.75 123 ILE A CA 1
ATOM 1025 C C . ILE A 1 123 ? 0.477 -5.948 0.886 1.00 92.75 123 ILE A C 1
ATOM 1027 O O . ILE A 1 123 ? -0.545 -6.083 1.558 1.00 92.75 123 ILE A O 1
ATOM 1031 N N . TYR A 1 124 ? 0.481 -6.032 -0.448 1.00 87.81 124 TYR A N 1
ATOM 1032 C CA . TYR A 1 124 ? -0.739 -6.266 -1.213 1.00 87.81 124 TYR A CA 1
ATOM 1033 C C . TYR A 1 124 ? -1.345 -7.644 -0.912 1.00 87.81 124 TYR A C 1
ATOM 1035 O O . TYR A 1 124 ? -2.550 -7.747 -0.695 1.00 87.81 124 TYR A O 1
ATOM 1043 N N . TYR A 1 125 ? -0.519 -8.689 -0.790 1.00 92.25 125 TYR A N 1
ATOM 1044 C CA . TYR A 1 125 ? -0.968 -10.025 -0.390 1.00 92.25 125 TYR A CA 1
ATOM 1045 C C . TYR A 1 125 ? -1.705 -10.025 0.957 1.00 92.25 125 TYR A C 1
ATOM 1047 O O . TYR A 1 125 ? -2.841 -10.493 1.037 1.00 92.25 125 TYR A O 1
ATOM 1055 N N . TYR A 1 126 ? -1.105 -9.464 2.013 1.00 94.81 126 TYR A N 1
ATOM 1056 C CA . TYR A 1 126 ? -1.760 -9.425 3.325 1.00 94.81 126 TYR A CA 1
ATOM 1057 C C . TYR A 1 126 ? -2.970 -8.491 3.348 1.00 94.81 126 TYR A C 1
ATOM 1059 O O . TYR A 1 126 ? -3.951 -8.795 4.022 1.00 94.81 126 TYR A O 1
ATOM 1067 N N . HIS A 1 127 ? -2.947 -7.403 2.577 1.00 90.19 127 HIS A N 1
ATOM 1068 C CA . HIS A 1 127 ? -4.118 -6.551 2.395 1.00 90.19 127 HIS A CA 1
ATOM 1069 C C . HIS A 1 127 ? -5.302 -7.335 1.804 1.00 90.19 127 HIS A C 1
ATOM 1071 O O . HIS A 1 127 ? -6.401 -7.278 2.352 1.00 90.19 127 HIS A O 1
ATOM 1077 N N . LEU A 1 128 ? -5.073 -8.134 0.754 1.00 89.50 128 LEU A N 1
ATOM 1078 C CA . LEU A 1 128 ? -6.108 -8.983 0.155 1.00 89.50 128 LEU A CA 1
ATOM 1079 C C . LEU A 1 128 ? -6.617 -10.061 1.118 1.00 89.50 128 LEU A C 1
ATOM 1081 O O . LEU A 1 128 ? -7.825 -10.277 1.199 1.00 89.50 128 LEU A O 1
ATOM 1085 N N . ILE A 1 129 ? -5.723 -10.718 1.865 1.00 93.81 129 ILE A N 1
ATOM 1086 C CA . ILE A 1 129 ? -6.110 -11.697 2.894 1.00 93.81 129 ILE A CA 1
ATOM 1087 C C . ILE A 1 129 ? -7.089 -11.073 3.884 1.00 93.81 129 ILE A C 1
ATOM 1089 O O . ILE A 1 129 ? -8.122 -11.671 4.176 1.00 93.81 129 ILE A O 1
ATOM 1093 N N . LEU A 1 130 ? -6.789 -9.869 4.374 1.00 92.25 130 LEU A N 1
ATOM 1094 C CA . LEU A 1 130 ? -7.666 -9.178 5.312 1.00 92.25 130 LEU A CA 1
ATOM 1095 C C . LEU A 1 130 ? -9.007 -8.839 4.658 1.00 92.25 130 LEU A C 1
ATOM 1097 O O . LEU A 1 130 ? -10.046 -9.191 5.213 1.00 92.25 130 LEU A O 1
ATOM 1101 N N . MET A 1 131 ? -8.997 -8.251 3.455 1.00 88.50 131 MET A N 1
ATOM 1102 C CA . MET A 1 131 ? -10.228 -7.910 2.731 1.00 88.50 131 MET A CA 1
ATOM 1103 C C . MET A 1 131 ? -11.157 -9.110 2.512 1.00 88.50 131 MET A C 1
ATOM 1105 O O . MET A 1 131 ? -12.374 -8.939 2.505 1.00 88.50 131 MET A O 1
ATOM 1109 N N . MET A 1 132 ? -10.605 -10.312 2.330 1.00 89.31 132 MET A N 1
ATOM 1110 C CA . MET A 1 132 ? -11.394 -11.530 2.144 1.00 89.31 132 MET A CA 1
ATOM 1111 C C . MET A 1 132 ? -11.846 -12.148 3.468 1.00 89.31 132 MET A C 1
ATOM 1113 O O . MET A 1 132 ? -13.010 -12.517 3.607 1.00 89.31 132 MET A O 1
ATOM 1117 N N . PHE A 1 133 ? -10.936 -12.301 4.431 1.00 91.00 133 PHE A N 1
ATOM 1118 C CA . PHE A 1 133 ? -11.176 -13.155 5.594 1.00 91.00 133 PHE A CA 1
ATOM 1119 C C . PHE A 1 133 ? -11.723 -12.432 6.816 1.00 91.00 133 PHE A C 1
ATOM 1121 O O . PHE A 1 133 ? -12.376 -13.073 7.629 1.00 91.00 133 PHE A O 1
ATOM 1128 N N . GLU A 1 134 ? -11.520 -11.125 6.968 1.00 88.94 134 GLU A N 1
ATOM 1129 C CA . GLU A 1 134 ? -12.088 -10.405 8.111 1.00 88.94 134 GLU A CA 1
ATOM 1130 C C . GLU A 1 134 ? -13.627 -10.289 8.052 1.00 88.94 134 GLU A C 1
ATOM 1132 O O . GLU A 1 134 ? -14.259 -10.524 9.086 1.00 88.94 134 GLU A O 1
ATOM 1137 N N . PRO A 1 135 ? -14.274 -10.050 6.889 1.00 87.88 135 PRO A N 1
ATOM 1138 C CA . PRO A 1 135 ? -15.733 -10.131 6.789 1.00 87.88 135 PRO A CA 1
ATOM 1139 C C . PRO A 1 135 ? -16.253 -11.551 7.034 1.00 87.88 135 PRO A C 1
ATOM 1141 O O . PRO A 1 135 ? -17.265 -11.733 7.706 1.00 87.88 135 PRO A O 1
ATOM 1144 N N . LEU A 1 136 ? -15.539 -12.566 6.530 1.00 86.88 136 LEU A N 1
ATOM 1145 C CA . LEU A 1 136 ? -15.885 -13.968 6.768 1.00 86.88 136 LEU A CA 1
ATOM 1146 C C . LEU A 1 136 ? -15.796 -14.317 8.253 1.00 86.88 136 LEU A C 1
ATOM 1148 O O . LEU A 1 136 ? -16.703 -14.952 8.775 1.00 86.88 136 LEU A O 1
ATOM 1152 N N . LEU A 1 137 ? -14.757 -13.844 8.943 1.00 87.94 137 LEU A N 1
ATOM 1153 C CA . LEU A 1 137 ? -14.591 -14.050 10.377 1.00 87.94 137 LEU A CA 1
ATOM 1154 C C . LEU A 1 137 ? -15.706 -13.375 11.184 1.00 87.94 137 LEU A C 1
ATOM 1156 O O . LEU A 1 137 ? -16.166 -13.932 12.172 1.00 87.94 137 LEU A O 1
ATOM 1160 N N . ALA A 1 138 ? -16.156 -12.192 10.765 1.00 84.94 138 ALA A N 1
ATOM 1161 C CA . ALA A 1 138 ? -17.264 -11.504 11.421 1.00 84.94 138 ALA A CA 1
ATOM 1162 C C . ALA A 1 138 ? -18.623 -12.191 11.194 1.00 84.94 138 ALA A C 1
ATOM 1164 O O . ALA A 1 138 ? -19.504 -12.107 12.050 1.00 84.94 138 ALA A O 1
ATOM 1165 N N . ALA A 1 139 ? -18.799 -12.851 10.048 1.00 83.38 139 ALA A N 1
ATOM 1166 C CA . ALA A 1 139 ? -19.997 -13.624 9.732 1.00 83.38 139 ALA A CA 1
ATOM 1167 C C . ALA A 1 139 ? -19.980 -15.037 10.342 1.00 83.38 139 ALA A C 1
ATOM 1169 O O . ALA A 1 139 ? -21.040 -15.655 10.491 1.00 83.38 139 ALA A O 1
ATOM 1170 N N . ASP A 1 140 ? -18.796 -15.557 10.672 1.00 77.12 140 ASP A N 1
ATOM 1171 C CA . ASP A 1 140 ? -18.620 -16.906 11.185 1.00 77.12 140 ASP A CA 1
ATOM 1172 C C . ASP A 1 140 ? -19.200 -17.061 12.599 1.00 77.12 140 ASP A C 1
ATOM 1174 O O . ASP A 1 140 ? -18.775 -16.428 13.564 1.00 77.12 140 ASP A O 1
ATOM 1178 N N . LYS A 1 141 ? -20.177 -17.964 12.728 1.00 73.94 141 LYS A N 1
ATOM 1179 C CA . LYS A 1 141 ? -20.789 -18.344 14.011 1.00 73.94 141 LYS A CA 1
ATOM 1180 C C . LYS A 1 141 ? -20.083 -19.527 14.674 1.00 73.94 141 LYS A C 1
ATOM 1182 O O . LYS A 1 141 ? -20.443 -19.893 15.790 1.00 73.94 141 LYS A O 1
ATOM 1187 N N . THR A 1 142 ? -19.135 -20.157 13.981 1.00 72.88 142 THR A N 1
ATOM 1188 C CA . THR A 1 142 ? -18.529 -21.436 14.372 1.00 72.88 142 THR A CA 1
ATOM 1189 C C . THR A 1 142 ? -17.201 -21.296 15.118 1.00 72.88 142 THR A C 1
ATOM 1191 O O . THR A 1 142 ? -16.682 -22.298 15.603 1.00 72.88 142 THR A O 1
ATOM 1194 N N . ASN A 1 143 ? -16.714 -20.062 15.320 1.00 77.94 143 ASN A N 1
ATOM 1195 C CA . ASN A 1 143 ? -15.480 -19.755 16.050 1.00 77.94 143 ASN A CA 1
ATOM 1196 C C . ASN A 1 143 ? -14.259 -20.482 15.452 1.00 77.94 143 ASN A C 1
ATOM 1198 O O . ASN A 1 143 ? -13.491 -21.123 16.173 1.00 77.94 143 ASN A O 1
ATOM 1202 N N . ASP A 1 144 ? -14.097 -20.402 14.127 1.00 89.75 144 ASP A N 1
ATOM 1203 C CA . ASP A 1 144 ? -13.001 -21.047 13.404 1.00 89.75 144 ASP A CA 1
ATOM 1204 C C . ASP A 1 144 ? -11.632 -20.480 13.837 1.00 89.75 144 ASP A C 1
ATOM 1206 O O . ASP A 1 144 ? -11.224 -19.368 13.481 1.00 89.75 144 ASP A O 1
ATOM 1210 N N . ALA A 1 145 ? -10.892 -21.284 14.606 1.00 91.75 145 ALA A N 1
ATOM 1211 C CA . ALA A 1 145 ? -9.574 -20.933 15.124 1.00 91.75 145 ALA A CA 1
ATOM 1212 C C . ALA A 1 145 ? -8.520 -20.730 14.019 1.00 91.75 145 ALA A C 1
ATOM 1214 O O . ALA A 1 145 ? -7.580 -19.950 14.199 1.00 91.75 145 ALA A O 1
ATOM 1215 N N . VAL A 1 146 ? -8.651 -21.417 12.878 1.00 92.19 146 VAL A N 1
ATOM 1216 C CA . VAL A 1 146 ? -7.736 -21.257 11.740 1.00 92.19 146 VAL A CA 1
ATOM 1217 C C . VAL A 1 146 ? -7.976 -19.902 11.094 1.00 92.19 146 VAL A C 1
ATOM 1219 O O . VAL A 1 146 ? -7.023 -19.146 10.914 1.00 92.19 146 VAL A O 1
ATOM 1222 N N . LEU A 1 147 ? -9.238 -19.559 10.830 1.00 91.75 147 LEU A N 1
ATOM 1223 C CA . LEU A 1 147 ? -9.616 -18.268 10.255 1.00 91.75 147 LEU A CA 1
ATOM 1224 C C . LEU A 1 147 ? -9.184 -17.098 11.152 1.00 91.75 147 LEU A C 1
ATOM 1226 O O . LEU A 1 147 ? -8.574 -16.138 10.672 1.00 91.75 147 LEU A O 1
ATOM 1230 N N . GLN A 1 148 ? -9.416 -17.208 12.465 1.00 92.25 148 GLN A N 1
ATOM 1231 C CA . GLN A 1 148 ? -8.949 -16.231 13.456 1.00 92.25 148 GLN A CA 1
ATOM 1232 C C . GLN A 1 148 ? -7.437 -16.042 13.407 1.00 92.25 148 GLN A C 1
ATOM 1234 O O . GLN A 1 148 ? -6.948 -14.910 13.357 1.00 92.25 148 GLN A O 1
ATOM 1239 N N . LYS A 1 149 ? -6.689 -17.150 13.389 1.00 94.62 149 LYS A N 1
ATOM 1240 C CA . LYS A 1 149 ? -5.231 -17.111 13.309 1.00 94.62 149 LYS A CA 1
ATOM 1241 C C . LYS A 1 149 ? -4.760 -16.478 12.002 1.00 94.62 149 LYS A C 1
ATOM 1243 O O . LYS A 1 149 ? -3.864 -15.643 12.041 1.00 94.62 149 LYS A O 1
ATOM 1248 N N . THR A 1 150 ? -5.370 -16.814 10.866 1.00 94.69 150 THR A N 1
ATOM 1249 C CA . THR A 1 150 ? -5.022 -16.235 9.562 1.00 94.69 150 THR A CA 1
ATOM 1250 C C . THR A 1 150 ? -5.219 -14.721 9.543 1.00 94.69 150 THR A C 1
ATOM 1252 O O . THR A 1 150 ? -4.316 -14.002 9.116 1.00 94.69 150 THR A O 1
ATOM 1255 N N . VAL A 1 151 ? -6.354 -14.222 10.044 1.00 93.50 151 VAL A N 1
ATOM 1256 C CA . VAL A 1 151 ? -6.612 -12.775 10.139 1.00 93.50 151 VAL A CA 1
ATOM 1257 C C . VAL A 1 151 ? -5.613 -12.110 11.092 1.00 93.50 151 VAL A C 1
ATOM 1259 O O . VAL A 1 151 ? -5.005 -11.102 10.733 1.00 93.50 151 VAL A O 1
ATOM 1262 N N . ALA A 1 152 ? -5.379 -12.685 12.275 1.00 93.00 152 ALA A N 1
ATOM 1263 C CA . ALA A 1 152 ? -4.438 -12.139 13.255 1.00 93.00 152 ALA A CA 1
ATOM 1264 C C . ALA A 1 152 ? -2.992 -12.088 12.724 1.00 93.00 152 ALA A C 1
ATOM 1266 O O . ALA A 1 152 ? -2.299 -11.078 12.882 1.00 93.00 152 ALA A O 1
ATOM 1267 N N . ASP A 1 153 ? -2.545 -13.154 12.060 1.00 95.56 153 ASP A N 1
ATOM 1268 C CA . ASP A 1 153 ? -1.233 -13.231 11.424 1.00 95.56 153 ASP A CA 1
ATOM 1269 C C . ASP A 1 153 ? -1.105 -12.181 10.315 1.00 95.56 153 ASP A C 1
ATOM 1271 O O . ASP A 1 153 ? -0.116 -11.448 10.277 1.00 95.56 153 ASP A O 1
ATOM 1275 N N . ALA A 1 154 ? -2.122 -12.036 9.464 1.00 95.75 154 ALA A N 1
ATOM 1276 C CA . ALA A 1 154 ? -2.120 -11.052 8.388 1.00 95.75 154 ALA A CA 1
ATOM 1277 C C . ALA A 1 154 ? -2.055 -9.607 8.901 1.00 95.75 154 ALA A C 1
ATOM 1279 O O . ALA A 1 154 ? -1.251 -8.829 8.387 1.00 95.75 154 ALA A O 1
ATOM 1280 N N . LYS A 1 155 ? -2.806 -9.259 9.958 1.00 93.31 155 LYS A N 1
ATOM 1281 C CA . LYS A 1 155 ? -2.710 -7.936 10.606 1.00 93.31 155 LYS A CA 1
ATOM 1282 C C . LYS A 1 155 ? -1.302 -7.685 11.145 1.00 93.31 155 LYS A C 1
ATOM 1284 O O . LYS A 1 155 ? -0.708 -6.641 10.872 1.00 93.31 155 LYS A O 1
ATOM 1289 N N . ARG A 1 156 ? -0.726 -8.664 11.855 1.00 93.19 156 ARG A N 1
ATOM 1290 C CA . ARG A 1 156 ? 0.635 -8.568 12.411 1.00 93.19 156 ARG A CA 1
ATOM 1291 C C . ARG A 1 156 ? 1.689 -8.375 11.318 1.00 93.19 156 ARG A C 1
ATOM 1293 O O . ARG A 1 156 ? 2.568 -7.516 11.447 1.00 93.19 156 ARG A O 1
ATOM 1300 N N . TYR A 1 157 ? 1.620 -9.168 10.250 1.00 95.31 157 TYR A N 1
ATOM 1301 C CA . TYR A 1 157 ? 2.564 -9.070 9.141 1.00 95.31 157 TYR A CA 1
ATOM 1302 C C . TYR A 1 157 ? 2.407 -7.761 8.377 1.00 95.31 157 TYR A C 1
ATOM 1304 O O . TYR A 1 157 ? 3.419 -7.120 8.104 1.00 95.31 157 TYR A O 1
ATOM 1312 N N . LEU A 1 158 ? 1.178 -7.310 8.113 1.00 93.94 158 LEU A N 1
ATOM 1313 C CA . LEU A 1 158 ? 0.933 -6.030 7.453 1.00 93.94 158 LEU A CA 1
ATOM 1314 C C . LEU A 1 158 ? 1.537 -4.863 8.246 1.00 93.94 158 LEU A C 1
ATOM 1316 O O . LEU A 1 158 ? 2.281 -4.062 7.684 1.00 93.94 158 LEU A O 1
ATOM 1320 N N . GLN A 1 159 ? 1.307 -4.814 9.563 1.00 92.69 159 GLN A N 1
ATOM 1321 C CA . GLN A 1 159 ? 1.886 -3.784 10.435 1.00 92.69 159 GLN A CA 1
ATOM 1322 C C . GLN A 1 159 ? 3.419 -3.794 10.425 1.00 92.69 159 GLN A C 1
ATOM 1324 O O . GLN A 1 159 ? 4.056 -2.737 10.420 1.00 92.69 159 GLN A O 1
ATOM 1329 N N . THR A 1 160 ? 4.020 -4.984 10.420 1.00 93.56 160 THR A N 1
ATOM 1330 C CA . THR A 1 160 ? 5.478 -5.137 10.373 1.00 93.56 160 THR A CA 1
ATOM 1331 C C . THR A 1 160 ? 6.030 -4.684 9.024 1.00 93.56 160 THR A C 1
ATOM 1333 O O . THR A 1 160 ? 7.000 -3.931 8.978 1.00 93.56 160 THR A O 1
ATOM 1336 N N . LEU A 1 161 ? 5.394 -5.087 7.924 1.00 94.19 161 LEU A N 1
ATOM 1337 C CA . LEU A 1 161 ? 5.802 -4.713 6.572 1.00 94.19 161 LEU A CA 1
ATOM 1338 C C . LEU A 1 161 ? 5.684 -3.208 6.338 1.00 94.19 161 LEU A C 1
ATOM 1340 O O . LEU A 1 161 ? 6.618 -2.615 5.816 1.00 94.19 161 LEU A O 1
ATOM 1344 N N . VAL A 1 162 ? 4.608 -2.565 6.797 1.00 92.38 162 VAL A N 1
ATOM 1345 C CA . VAL A 1 162 ? 4.452 -1.102 6.718 1.00 92.38 162 VAL A CA 1
ATOM 1346 C C . VAL A 1 162 ? 5.587 -0.378 7.454 1.00 92.38 162 VAL A C 1
ATOM 1348 O O . VAL A 1 162 ? 6.163 0.576 6.930 1.00 92.38 162 VAL A O 1
ATOM 1351 N N . ARG A 1 163 ? 5.969 -0.844 8.649 1.00 92.19 163 ARG A N 1
ATOM 1352 C CA . ARG A 1 163 ? 7.107 -0.277 9.393 1.00 92.19 163 ARG A CA 1
ATOM 1353 C C . ARG A 1 163 ? 8.432 -0.475 8.663 1.00 92.19 163 ARG A C 1
ATOM 1355 O O . ARG A 1 163 ? 9.210 0.469 8.542 1.00 92.19 163 ARG A O 1
ATOM 1362 N N . LEU A 1 164 ? 8.685 -1.689 8.173 1.00 91.75 164 LEU A N 1
ATOM 1363 C CA . LEU A 1 164 ? 9.893 -2.007 7.410 1.00 91.75 164 LEU A CA 1
ATOM 1364 C C . LEU A 1 164 ? 9.973 -1.193 6.118 1.00 91.75 164 LEU A C 1
ATOM 1366 O O . LEU A 1 164 ? 11.055 -0.729 5.762 1.00 91.75 164 LEU A O 1
ATOM 1370 N N . TYR A 1 165 ? 8.839 -0.981 5.453 1.00 91.38 165 TYR A N 1
ATOM 1371 C CA . TYR A 1 165 ? 8.738 -0.156 4.262 1.00 91.38 165 TYR A CA 1
ATOM 1372 C C . TYR A 1 165 ? 9.232 1.263 4.540 1.00 91.38 165 TYR A C 1
ATOM 1374 O O . TYR A 1 165 ? 10.206 1.700 3.930 1.00 91.38 165 TYR A O 1
ATOM 1382 N N . TYR A 1 166 ? 8.651 1.947 5.528 1.00 91.25 166 TYR A N 1
ATOM 1383 C CA . TYR A 1 166 ? 9.047 3.317 5.861 1.00 91.25 166 TYR A CA 1
ATOM 1384 C C . TYR A 1 166 ? 10.470 3.425 6.417 1.00 91.25 166 TYR A C 1
ATOM 1386 O O . TYR A 1 166 ? 11.141 4.428 6.177 1.00 91.25 166 TYR A O 1
ATOM 1394 N N . LEU A 1 167 ? 10.973 2.384 7.087 1.00 91.19 167 LEU A N 1
ATOM 1395 C CA . LEU A 1 167 ? 12.373 2.314 7.509 1.00 91.19 167 LEU A CA 1
ATOM 1396 C C . LEU A 1 167 ? 13.345 2.267 6.315 1.00 91.19 167 LEU A C 1
ATOM 1398 O O . LEU A 1 167 ? 14.466 2.760 6.419 1.00 91.19 167 LEU A O 1
ATOM 1402 N N . ARG A 1 168 ? 12.946 1.655 5.192 1.00 88.75 168 ARG A N 1
ATOM 1403 C CA . ARG A 1 168 ? 13.807 1.449 4.012 1.00 88.75 168 ARG A CA 1
ATOM 1404 C C . ARG A 1 168 ? 13.616 2.487 2.911 1.00 88.75 168 ARG A C 1
ATOM 1406 O O . ARG A 1 168 ? 14.589 2.821 2.242 1.00 88.75 168 ARG A O 1
ATOM 1413 N N . HIS A 1 169 ? 12.396 2.976 2.723 1.00 87.88 169 HIS A N 1
ATOM 1414 C CA . HIS A 1 169 ? 12.025 3.876 1.629 1.00 87.88 169 HIS A CA 1
ATOM 1415 C C . HIS A 1 169 ? 11.837 5.330 2.075 1.00 87.88 169 HIS A C 1
ATOM 1417 O O . HIS A 1 169 ? 11.842 6.228 1.234 1.00 87.88 169 HIS A O 1
ATOM 1423 N N . GLY A 1 170 ? 11.726 5.582 3.384 1.00 89.75 170 GLY A N 1
ATOM 1424 C CA . GLY A 1 170 ? 11.408 6.908 3.904 1.00 89.75 170 GLY A CA 1
ATOM 1425 C C . GLY A 1 170 ? 10.002 7.362 3.502 1.00 89.75 170 GLY A C 1
ATOM 1426 O O . GLY A 1 170 ? 9.156 6.551 3.139 1.00 89.75 170 GLY A O 1
ATOM 1427 N N . PHE A 1 171 ? 9.745 8.668 3.601 1.00 87.75 171 PHE A N 1
ATOM 1428 C CA . PHE A 1 171 ? 8.420 9.266 3.370 1.00 87.75 171 PHE A CA 1
ATOM 1429 C C . PHE A 1 171 ? 8.339 10.146 2.114 1.00 87.75 171 PHE A C 1
ATOM 1431 O O . PHE A 1 171 ? 7.250 10.569 1.743 1.00 87.75 171 PHE A O 1
ATOM 1438 N N . GLU A 1 172 ? 9.477 10.452 1.488 1.00 81.50 172 GLU A N 1
ATOM 1439 C CA . GLU A 1 172 ? 9.573 11.482 0.443 1.00 81.50 172 GLU A CA 1
ATOM 1440 C C . GLU A 1 172 ? 9.061 11.009 -0.927 1.00 81.50 172 GLU A C 1
ATOM 1442 O O . GLU A 1 172 ? 8.614 11.819 -1.738 1.00 81.50 172 GLU A O 1
ATOM 1447 N N . ALA A 1 173 ? 9.132 9.705 -1.207 1.00 81.00 173 ALA A N 1
ATOM 1448 C CA . ALA A 1 173 ? 8.696 9.149 -2.484 1.00 81.00 173 ALA A CA 1
ATOM 1449 C C . ALA A 1 173 ? 7.163 9.130 -2.597 1.00 81.00 173 ALA A C 1
ATOM 1451 O O . ALA A 1 173 ? 6.453 8.941 -1.612 1.00 81.00 173 ALA A O 1
ATOM 1452 N N . MET A 1 174 ? 6.639 9.307 -3.813 1.00 80.25 174 MET A N 1
ATOM 1453 C CA . MET A 1 174 ? 5.219 9.090 -4.094 1.00 80.25 174 MET A CA 1
ATOM 1454 C C . MET A 1 174 ? 4.922 7.591 -4.163 1.00 80.25 174 MET A C 1
ATOM 1456 O O . MET A 1 174 ? 5.409 6.911 -5.064 1.00 80.25 174 MET A O 1
ATOM 1460 N N . ASP A 1 175 ? 4.043 7.115 -3.282 1.00 81.06 175 ASP A N 1
ATOM 1461 C CA . ASP A 1 175 ? 3.740 5.693 -3.128 1.00 81.06 175 ASP A CA 1
ATOM 1462 C C . ASP A 1 175 ? 2.257 5.413 -3.340 1.00 81.06 175 ASP A C 1
ATOM 1464 O O . ASP A 1 175 ? 1.422 5.532 -2.444 1.00 81.06 175 ASP A O 1
ATOM 1468 N N . LEU A 1 176 ? 1.928 4.992 -4.558 1.00 73.88 176 LEU A N 1
ATOM 1469 C CA . LEU A 1 176 ? 0.547 4.770 -4.978 1.00 73.88 176 LEU A CA 1
ATOM 1470 C C . LEU A 1 176 ? -0.133 3.578 -4.284 1.00 73.88 176 LEU A C 1
ATOM 1472 O O . LEU A 1 176 ? -1.351 3.578 -4.127 1.00 73.88 176 LEU A O 1
ATOM 1476 N N . PHE A 1 177 ? 0.628 2.567 -3.860 1.00 82.00 177 PHE A N 1
ATOM 1477 C CA . PHE A 1 177 ? 0.066 1.325 -3.320 1.00 82.00 177 PHE A CA 1
ATOM 1478 C C . PHE A 1 177 ? -0.070 1.295 -1.795 1.00 82.00 177 PHE A C 1
ATOM 1480 O O . PHE A 1 177 ? -0.807 0.468 -1.266 1.00 82.00 177 PHE A O 1
ATOM 1487 N N . VAL A 1 178 ? 0.647 2.158 -1.072 1.00 86.31 178 VAL A N 1
ATOM 1488 C CA . VAL A 1 178 ? 0.764 2.047 0.391 1.00 86.31 178 VAL A CA 1
ATOM 1489 C C . VAL A 1 178 ? -0.458 2.619 1.115 1.00 86.31 178 VAL A C 1
ATOM 1491 O O . VAL A 1 178 ? -0.767 2.228 2.235 1.00 86.31 178 VAL A O 1
ATOM 1494 N N . VAL A 1 179 ? -1.203 3.511 0.463 1.00 87.44 179 VAL A N 1
ATOM 1495 C CA . VAL A 1 179 ? -2.270 4.302 1.086 1.00 87.44 179 VAL A CA 1
ATOM 1496 C C . VAL A 1 179 ? -3.454 3.460 1.578 1.00 87.44 179 VAL A C 1
ATOM 1498 O O . VAL A 1 179 ? -3.927 3.682 2.690 1.00 87.44 179 VAL A O 1
ATOM 1501 N N . GLY A 1 180 ? -3.902 2.462 0.810 1.00 87.06 180 GLY A N 1
ATOM 1502 C CA . GLY A 1 180 ? -4.942 1.521 1.255 1.00 87.06 180 GLY A CA 1
ATOM 1503 C C . GLY A 1 180 ? -4.515 0.697 2.484 1.00 87.06 180 GLY A C 1
ATOM 1504 O O . GLY A 1 180 ? -5.204 0.719 3.504 1.00 87.06 180 GLY A O 1
ATOM 1505 N N . PRO A 1 181 ? -3.351 0.025 2.442 1.00 90.25 181 PRO A N 1
ATOM 1506 C CA . PRO A 1 181 ? -2.752 -0.645 3.597 1.00 90.25 181 PRO A CA 1
ATOM 1507 C C . PRO A 1 181 ? -2.575 0.240 4.837 1.00 90.25 181 PRO A C 1
ATOM 1509 O O . PRO A 1 181 ? -2.830 -0.216 5.953 1.00 90.25 181 PRO A O 1
ATOM 1512 N N . LEU A 1 182 ? -2.163 1.502 4.659 1.00 92.69 182 LEU A N 1
ATOM 1513 C CA . LEU A 1 182 ? -2.038 2.458 5.760 1.00 92.69 182 LEU A CA 1
ATOM 1514 C C . LEU A 1 182 ? -3.379 2.767 6.393 1.00 92.69 182 LEU A C 1
ATOM 1516 O O . LEU A 1 182 ? -3.467 2.790 7.615 1.00 92.69 182 LEU A O 1
ATOM 1520 N N . MET A 1 183 ? -4.416 2.966 5.583 1.00 90.81 183 MET A N 1
ATOM 1521 C CA . MET A 1 183 ? -5.755 3.195 6.107 1.00 90.81 183 MET A CA 1
ATOM 1522 C C . MET A 1 183 ? -6.269 2.024 6.908 1.00 90.81 183 MET A C 1
ATOM 1524 O O . MET A 1 183 ? -6.741 2.231 8.021 1.00 90.81 183 MET A O 1
ATOM 1528 N N . LEU A 1 184 ? -6.117 0.810 6.383 1.00 89.69 184 LEU A N 1
ATOM 1529 C CA . LEU A 1 184 ? -6.532 -0.388 7.095 1.00 89.69 184 LEU A CA 1
ATOM 1530 C C . LEU A 1 184 ? -5.801 -0.517 8.437 1.00 89.69 184 LEU A C 1
ATOM 1532 O O . LEU A 1 184 ? -6.422 -0.691 9.481 1.00 89.69 184 LEU A O 1
ATOM 1536 N N . THR A 1 185 ? -4.482 -0.333 8.409 1.00 92.62 185 THR A N 1
ATOM 1537 C CA . THR A 1 185 ? -3.644 -0.380 9.609 1.00 92.62 185 THR A CA 1
ATOM 1538 C C . THR A 1 185 ? -4.016 0.717 10.612 1.00 92.62 185 THR A C 1
ATOM 1540 O O . THR A 1 185 ? -4.050 0.470 11.815 1.00 92.62 185 THR A O 1
ATOM 1543 N N . GLY A 1 186 ? -4.291 1.933 10.135 1.00 92.81 186 GLY A N 1
ATOM 1544 C CA . GLY A 1 186 ? -4.693 3.067 10.964 1.00 92.81 186 GLY A CA 1
ATOM 1545 C C . GLY A 1 186 ? -6.045 2.850 11.630 1.00 92.81 186 GLY A C 1
ATOM 1546 O O . GLY A 1 186 ? -6.165 3.096 12.826 1.00 92.81 186 GLY A O 1
ATOM 1547 N N . TYR A 1 187 ? -7.025 2.343 10.880 1.00 89.38 187 TYR A N 1
ATOM 1548 C CA . TYR A 1 187 ? -8.341 1.968 11.400 1.00 89.38 187 TYR A CA 1
ATOM 1549 C C . TYR A 1 187 ? -8.230 0.920 12.503 1.00 89.38 187 TYR A C 1
ATOM 1551 O O . TYR A 1 187 ? -8.718 1.152 13.604 1.00 89.38 187 TYR A O 1
ATOM 1559 N N . ASP A 1 188 ? -7.498 -0.167 12.247 1.00 89.06 188 ASP A N 1
ATOM 1560 C CA . ASP A 1 188 ? -7.255 -1.212 13.245 1.00 89.06 188 ASP A CA 1
ATOM 1561 C C . ASP A 1 188 ? -6.620 -0.650 14.524 1.00 89.06 188 ASP A C 1
ATOM 1563 O O . ASP A 1 188 ? -6.961 -1.070 15.628 1.00 89.06 188 ASP A O 1
ATOM 1567 N N . CYS A 1 189 ? -5.697 0.310 14.391 1.00 92.25 189 CYS A N 1
ATOM 1568 C CA . CYS A 1 189 ? -5.076 0.940 15.551 1.00 92.25 189 CYS A CA 1
ATOM 1569 C C . CYS A 1 189 ? -6.058 1.818 16.326 1.00 92.25 189 CYS A C 1
ATOM 1571 O O . CYS A 1 189 ? -6.058 1.769 17.550 1.00 92.25 189 CYS A O 1
ATOM 1573 N N . ILE A 1 190 ? -6.876 2.612 15.633 1.00 91.44 190 ILE A N 1
ATOM 1574 C CA . ILE A 1 190 ? -7.882 3.477 16.260 1.00 91.44 190 ILE A CA 1
ATOM 1575 C C . ILE A 1 190 ? -8.913 2.633 17.009 1.00 91.44 190 ILE A C 1
ATOM 1577 O O . ILE A 1 190 ? -9.175 2.902 18.177 1.00 91.44 190 ILE A O 1
ATOM 1581 N N . ASP A 1 191 ? -9.440 1.592 16.370 1.00 87.88 191 ASP A N 1
ATOM 1582 C CA . ASP A 1 191 ? -10.475 0.741 16.957 1.00 87.88 191 ASP A CA 1
ATOM 1583 C C . ASP A 1 191 ? -9.934 -0.076 18.147 1.00 87.88 191 ASP A C 1
ATOM 1585 O O . ASP A 1 191 ? -10.667 -0.367 19.089 1.00 87.88 191 ASP A O 1
ATOM 1589 N N . ALA A 1 192 ? -8.638 -0.413 18.145 1.00 88.88 192 ALA A N 1
ATOM 1590 C CA . ALA A 1 192 ? -7.979 -1.090 19.263 1.00 88.88 192 ALA A CA 1
ATOM 1591 C C . ALA A 1 192 ? -7.569 -0.150 20.414 1.00 88.88 192 ALA A C 1
ATOM 1593 O O . ALA A 1 192 ? -7.262 -0.632 21.504 1.00 88.88 192 ALA A O 1
ATOM 1594 N N . LEU A 1 193 ? -7.531 1.170 20.203 1.00 89.62 193 LEU A N 1
ATOM 1595 C CA . LEU A 1 193 ? -7.165 2.159 21.222 1.00 89.62 193 LEU A CA 1
ATOM 1596 C C . LEU A 1 193 ? -8.377 2.499 22.113 1.00 89.62 193 LEU A C 1
ATOM 1598 O O . LEU A 1 193 ? -8.959 3.578 22.022 1.00 89.62 193 LEU A O 1
ATOM 1602 N N . GLY A 1 194 ? -8.723 1.586 23.024 1.00 81.12 194 GLY A N 1
ATOM 1603 C CA . GLY A 1 194 ? -9.763 1.766 24.051 1.00 81.12 194 GLY A CA 1
ATOM 1604 C C . GLY A 1 194 ? -9.215 2.081 25.449 1.00 81.12 194 GLY A C 1
ATOM 1605 O O . GLY A 1 194 ? -8.002 2.020 25.672 1.00 81.12 194 GLY A O 1
ATOM 1606 N N . GLU A 1 195 ? -10.102 2.392 26.399 1.00 70.81 195 GLU A N 1
ATOM 1607 C CA . GLU A 1 195 ? -9.754 2.656 27.812 1.00 70.81 195 GLU A CA 1
ATOM 1608 C C . GLU A 1 195 ? -9.154 1.428 28.518 1.00 70.81 195 GLU A C 1
ATOM 1610 O O . GLU A 1 195 ? -8.269 1.565 29.357 1.00 70.81 195 GLU A O 1
ATOM 1615 N N . GLU A 1 196 ? -9.559 0.222 28.116 1.00 76.31 196 GLU A N 1
ATOM 1616 C CA . GLU A 1 196 ? -9.109 -1.051 28.703 1.00 76.31 196 GLU A CA 1
ATOM 1617 C C . GLU A 1 196 ? -7.789 -1.581 28.105 1.00 76.31 196 GLU A C 1
ATOM 1619 O O . GLU A 1 196 ? -7.329 -2.682 28.419 1.00 76.31 196 GLU A O 1
ATOM 1624 N N . THR A 1 197 ? -7.155 -0.818 27.214 1.00 82.75 197 THR A N 1
ATOM 1625 C CA . THR A 1 197 ? -5.942 -1.259 26.515 1.00 82.75 197 THR A CA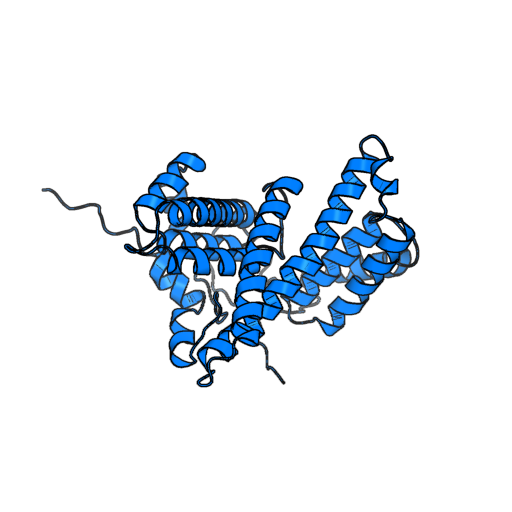 1
ATOM 1626 C C . THR A 1 197 ? -4.729 -1.185 27.442 1.00 82.75 197 THR A C 1
ATOM 1628 O O . THR A 1 197 ? -4.427 -0.129 27.995 1.00 82.75 197 THR A O 1
ATOM 1631 N N . SER A 1 198 ? -3.975 -2.282 27.580 1.00 85.12 198 SER A N 1
ATOM 1632 C CA . SER A 1 198 ? -2.763 -2.298 28.412 1.00 85.12 198 SER A CA 1
ATOM 1633 C C . SER A 1 198 ? -1.715 -1.285 27.929 1.00 85.12 198 SER A C 1
ATOM 1635 O O . SER A 1 198 ? -1.547 -1.087 26.726 1.00 85.12 198 SER A O 1
ATOM 1637 N N . ALA A 1 199 ? -0.964 -0.682 28.858 1.00 83.62 199 ALA A N 1
ATOM 1638 C CA . ALA A 1 199 ? -0.024 0.408 28.560 1.00 83.62 199 ALA A CA 1
ATOM 1639 C C . ALA A 1 199 ? 0.990 0.075 27.444 1.00 83.62 199 ALA A C 1
ATOM 1641 O O . ALA A 1 199 ? 1.177 0.869 26.525 1.00 83.62 199 ALA A O 1
ATOM 1642 N N . ASP A 1 200 ? 1.569 -1.128 27.471 1.00 83.69 200 ASP A N 1
ATOM 1643 C CA . ASP A 1 200 ? 2.505 -1.624 26.446 1.00 83.69 200 ASP A CA 1
ATOM 1644 C C . ASP A 1 200 ? 1.871 -1.695 25.038 1.00 83.69 200 ASP A C 1
ATOM 1646 O O . ASP A 1 200 ? 2.452 -1.282 24.028 1.00 83.69 200 ASP A O 1
ATOM 1650 N N . LYS A 1 201 ? 0.607 -2.132 24.967 1.00 87.00 201 LYS A N 1
ATOM 1651 C CA . LYS A 1 201 ? -0.147 -2.171 23.710 1.00 87.00 201 LYS A CA 1
ATOM 1652 C C . LYS A 1 201 ? -0.495 -0.767 23.233 1.00 87.00 201 LYS A C 1
ATOM 1654 O O . LYS A 1 201 ? -0.412 -0.506 22.035 1.00 87.00 201 LYS A O 1
ATOM 1659 N N . VAL A 1 202 ? -0.845 0.142 24.146 1.00 90.88 202 VAL A N 1
ATOM 1660 C CA . VAL A 1 202 ? -1.149 1.541 23.812 1.00 90.88 202 VAL A CA 1
ATOM 1661 C C . VAL A 1 202 ? 0.039 2.204 23.122 1.00 90.88 202 VAL A C 1
ATOM 1663 O O . VAL A 1 202 ? -0.149 2.833 22.082 1.00 90.88 202 VAL A O 1
ATOM 1666 N N . GLU A 1 203 ? 1.256 2.046 23.645 1.00 90.75 203 GLU A N 1
ATOM 1667 C CA . GLU A 1 203 ? 2.453 2.631 23.032 1.00 90.75 203 GLU A CA 1
ATOM 1668 C C . GLU A 1 203 ? 2.694 2.086 21.617 1.00 90.75 203 GLU A C 1
ATOM 1670 O O . GLU A 1 203 ? 2.876 2.855 20.667 1.00 90.75 203 GLU A O 1
ATOM 1675 N N . THR A 1 204 ? 2.604 0.765 21.445 1.00 90.56 204 THR A N 1
ATOM 1676 C CA . THR A 1 204 ? 2.782 0.113 20.139 1.00 90.56 204 THR A CA 1
ATOM 1677 C C . THR A 1 204 ? 1.733 0.573 19.119 1.00 90.56 204 THR A C 1
ATOM 1679 O O . THR A 1 204 ? 2.068 0.894 17.971 1.00 90.56 204 THR A O 1
ATOM 1682 N N . LEU A 1 205 ? 0.462 0.651 19.523 1.00 92.94 205 LEU A N 1
ATOM 1683 C CA . LEU A 1 205 ? -0.639 1.118 18.676 1.00 92.94 205 LEU A CA 1
ATOM 1684 C C . LEU A 1 205 ? -0.465 2.593 18.301 1.00 92.94 205 LEU A C 1
ATOM 1686 O O . LEU A 1 205 ? -0.556 2.930 17.121 1.00 92.94 205 LEU A O 1
ATOM 1690 N N . ARG A 1 206 ? -0.110 3.454 19.264 1.00 93.38 206 ARG A N 1
ATOM 1691 C CA . ARG A 1 206 ? 0.198 4.873 19.021 1.00 93.38 206 ARG A CA 1
ATOM 1692 C C . ARG A 1 206 ? 1.338 5.038 18.034 1.00 93.38 206 ARG A C 1
ATOM 1694 O O . ARG A 1 206 ? 1.185 5.747 17.048 1.00 93.38 206 ARG A O 1
ATOM 1701 N N . SER A 1 207 ? 2.452 4.342 18.248 1.00 93.38 207 SER A N 1
ATOM 1702 C CA . SER A 1 207 ? 3.595 4.356 17.331 1.00 93.38 207 SER A CA 1
ATOM 1703 C C . SER A 1 207 ? 3.171 4.013 15.897 1.00 93.38 207 SER A C 1
ATOM 1705 O O . SER A 1 207 ? 3.558 4.698 14.948 1.00 93.38 207 SER A O 1
ATOM 1707 N N . THR A 1 208 ? 2.314 2.998 15.734 1.00 94.31 208 THR A N 1
ATOM 1708 C CA . THR A 1 208 ? 1.786 2.604 14.418 1.00 94.31 208 THR A CA 1
ATOM 1709 C C . THR A 1 208 ? 0.910 3.698 13.820 1.00 94.31 208 THR A C 1
ATOM 1711 O O . THR A 1 208 ? 1.074 4.058 12.657 1.00 94.31 208 THR A O 1
ATOM 1714 N N . LEU A 1 209 ? -0.011 4.237 14.617 1.00 94.81 209 LEU A N 1
ATOM 1715 C CA . LEU A 1 209 ? -0.985 5.229 14.185 1.00 94.81 209 LEU A CA 1
ATOM 1716 C C . LEU A 1 209 ? -0.315 6.545 13.765 1.00 94.81 209 LEU A C 1
ATOM 1718 O O . LEU A 1 209 ? -0.669 7.118 12.736 1.00 94.81 209 LEU A O 1
ATOM 1722 N N . ILE A 1 210 ? 0.701 6.989 14.508 1.00 94.00 210 ILE A N 1
ATOM 1723 C CA . ILE A 1 210 ? 1.501 8.169 14.158 1.00 94.00 210 ILE A CA 1
ATOM 1724 C C . ILE A 1 210 ? 2.289 7.928 12.867 1.00 94.00 210 ILE A C 1
ATOM 1726 O O . ILE A 1 210 ? 2.344 8.812 12.012 1.00 94.00 210 ILE A O 1
ATOM 1730 N N . LEU A 1 211 ? 2.848 6.729 12.672 1.00 94.69 211 LEU A N 1
ATOM 1731 C CA . LEU A 1 211 ? 3.514 6.367 11.419 1.00 94.69 211 LEU A CA 1
ATOM 1732 C C . LEU A 1 211 ? 2.543 6.384 10.231 1.00 94.69 211 LEU A C 1
ATOM 1734 O O . LEU A 1 211 ? 2.881 6.947 9.191 1.00 94.69 211 LEU A O 1
ATOM 1738 N N . VAL A 1 212 ? 1.336 5.829 10.389 1.00 94.50 212 VAL A N 1
ATOM 1739 C CA . VAL A 1 212 ? 0.272 5.864 9.371 1.00 94.50 212 VAL A CA 1
ATOM 1740 C C . VAL A 1 212 ? -0.086 7.301 9.012 1.00 94.50 212 VAL A C 1
ATOM 1742 O O . VAL A 1 212 ? -0.066 7.670 7.838 1.00 94.50 212 VAL A O 1
ATOM 1745 N N . ALA A 1 213 ? -0.367 8.132 10.014 1.00 93.00 213 ALA A N 1
ATOM 1746 C CA . ALA A 1 213 ? -0.754 9.519 9.804 1.00 93.00 213 ALA A CA 1
ATOM 1747 C C . ALA A 1 213 ? 0.368 10.335 9.152 1.00 93.00 213 ALA A C 1
ATOM 1749 O O . ALA A 1 213 ? 0.106 11.082 8.213 1.00 93.00 213 ALA A O 1
ATOM 1750 N N . LYS A 1 214 ? 1.627 10.132 9.558 1.00 91.56 214 LYS A N 1
ATOM 1751 C CA . LYS A 1 214 ? 2.788 10.732 8.890 1.00 91.56 214 LYS A CA 1
ATOM 1752 C C . LYS A 1 214 ? 2.924 10.253 7.444 1.00 91.56 214 LYS A C 1
ATOM 1754 O O . LYS A 1 214 ? 3.193 11.065 6.561 1.00 91.56 214 LYS A O 1
ATOM 1759 N N . GLY A 1 215 ? 2.711 8.963 7.187 1.00 91.12 215 GLY A N 1
ATOM 1760 C CA . GLY A 1 215 ? 2.697 8.375 5.847 1.00 91.12 215 GLY A CA 1
ATOM 1761 C C . GLY A 1 215 ? 1.693 9.068 4.933 1.00 91.12 215 GLY A C 1
ATOM 1762 O O . GLY A 1 215 ? 2.067 9.629 3.904 1.00 91.12 215 GLY A O 1
ATOM 1763 N N . LEU A 1 216 ? 0.432 9.114 5.363 1.00 90.50 216 LEU A N 1
ATOM 1764 C CA . LEU A 1 216 ? -0.651 9.779 4.639 1.00 90.50 216 LEU A CA 1
ATOM 1765 C C . LEU A 1 216 ? -0.391 11.283 4.479 1.00 90.50 216 LEU A C 1
ATOM 1767 O O . LEU A 1 216 ? -0.622 11.827 3.399 1.00 90.50 216 LEU A O 1
ATOM 1771 N N . GLN A 1 217 ? 0.162 11.945 5.504 1.00 87.19 217 GLN A N 1
ATOM 1772 C CA . GLN A 1 217 ? 0.463 13.373 5.424 1.00 87.19 217 GLN A CA 1
ATOM 1773 C C . GLN A 1 217 ? 1.489 13.686 4.326 1.00 87.19 217 GLN A C 1
ATOM 1775 O O . GLN A 1 217 ? 1.376 14.690 3.624 1.00 87.19 217 GLN A O 1
ATOM 1780 N N . ASN A 1 218 ? 2.504 12.838 4.169 1.00 85.56 218 ASN A N 1
ATOM 1781 C CA . ASN A 1 218 ? 3.497 13.022 3.115 1.00 85.56 218 ASN A CA 1
ATOM 1782 C C . ASN A 1 218 ? 2.901 12.703 1.738 1.00 85.56 218 ASN A C 1
ATOM 1784 O O . ASN A 1 218 ? 3.074 13.486 0.802 1.00 85.56 218 ASN A O 1
ATOM 1788 N N . GLN A 1 219 ? 2.109 11.630 1.630 1.00 86.00 219 GLN A N 1
ATOM 1789 C CA . GLN A 1 219 ? 1.486 11.234 0.363 1.00 86.00 219 GLN A CA 1
ATOM 1790 C C . GLN A 1 219 ? 0.439 12.227 -0.158 1.00 86.00 219 GLN A C 1
ATOM 1792 O O . GLN A 1 219 ? 0.239 12.327 -1.371 1.00 86.00 219 GLN A O 1
ATOM 1797 N N . ARG A 1 220 ? -0.190 13.026 0.713 1.00 82.00 220 ARG A N 1
ATOM 1798 C CA . ARG A 1 220 ? -1.199 14.019 0.302 1.00 82.00 220 ARG A CA 1
ATOM 1799 C C . ARG A 1 220 ? -0.666 15.089 -0.653 1.00 82.00 220 ARG A C 1
ATOM 1801 O O . ARG A 1 220 ? -1.435 15.660 -1.417 1.00 82.00 220 ARG A O 1
ATOM 1808 N N . ARG A 1 221 ? 0.654 15.330 -0.640 1.00 77.31 221 ARG A N 1
ATOM 1809 C CA . ARG A 1 221 ? 1.334 16.240 -1.578 1.00 77.31 221 ARG A CA 1
ATOM 1810 C C . ARG A 1 221 ? 1.303 15.712 -3.014 1.00 77.31 221 ARG A C 1
ATOM 1812 O O . ARG A 1 221 ? 1.431 16.492 -3.950 1.00 77.31 221 ARG A O 1
ATOM 1819 N N . ASN A 1 222 ? 1.138 14.398 -3.170 1.00 74.00 222 ASN A N 1
ATOM 1820 C CA . ASN A 1 222 ? 1.282 13.691 -4.435 1.00 74.00 222 ASN A CA 1
ATOM 1821 C C . ASN A 1 222 ? -0.059 13.201 -5.002 1.00 74.00 222 ASN A C 1
ATOM 1823 O O . ASN A 1 222 ? -0.212 13.135 -6.221 1.00 74.00 222 ASN A O 1
ATOM 1827 N N . HIS A 1 223 ? -1.043 12.854 -4.161 1.00 74.06 223 HIS A N 1
ATOM 1828 C CA . HIS A 1 223 ? -2.372 12.465 -4.644 1.00 74.06 223 HIS A CA 1
ATOM 1829 C C . HIS A 1 223 ? -3.507 12.743 -3.641 1.00 74.06 223 HIS A C 1
ATOM 1831 O O . HIS A 1 223 ? -3.387 12.506 -2.440 1.00 74.06 223 HIS A O 1
ATOM 1837 N N . TYR A 1 224 ? -4.661 13.188 -4.160 1.00 76.00 224 TYR A N 1
ATOM 1838 C CA . TYR A 1 224 ? -5.827 13.613 -3.362 1.00 76.00 224 TYR A CA 1
ATOM 1839 C C . TYR A 1 224 ? -6.400 12.547 -2.435 1.00 76.00 224 TYR A C 1
ATOM 1841 O O . TYR A 1 224 ? -6.979 12.879 -1.404 1.00 76.00 224 TYR A O 1
ATOM 1849 N N . LEU A 1 225 ? -6.277 11.271 -2.802 1.00 79.69 225 LEU A N 1
ATOM 1850 C CA . LEU A 1 225 ? -6.793 10.199 -1.962 1.00 79.69 225 LEU A CA 1
ATOM 1851 C C . LEU A 1 225 ? -6.078 10.194 -0.602 1.00 79.69 225 LEU A C 1
ATOM 1853 O O . LEU A 1 225 ? -6.746 10.098 0.417 1.00 79.69 225 LEU A O 1
ATOM 1857 N N . ALA A 1 226 ? -4.758 10.398 -0.562 1.00 83.88 226 ALA A N 1
ATOM 1858 C CA . ALA A 1 226 ? -4.028 10.493 0.701 1.00 83.88 226 ALA A CA 1
ATOM 1859 C C . ALA A 1 226 ? -4.459 11.693 1.560 1.00 83.88 226 ALA A C 1
ATOM 1861 O O . ALA A 1 226 ? -4.517 11.555 2.776 1.00 83.88 226 ALA A O 1
ATOM 1862 N N . GLU A 1 227 ? -4.820 12.832 0.954 1.00 82.69 227 GLU A N 1
ATOM 1863 C CA . GLU A 1 227 ? -5.371 13.993 1.680 1.00 82.69 227 GLU A CA 1
ATOM 1864 C C . GLU A 1 227 ? -6.685 13.639 2.383 1.00 82.69 227 GLU A C 1
ATOM 1866 O O . GLU A 1 227 ? -6.831 13.851 3.587 1.00 82.69 227 GLU A O 1
ATOM 1871 N N . ALA A 1 228 ? -7.634 13.064 1.640 1.00 82.62 228 ALA A N 1
ATOM 1872 C CA . ALA A 1 228 ? -8.931 12.676 2.186 1.00 82.62 228 ALA A CA 1
ATOM 1873 C C . ALA A 1 228 ? -8.769 11.675 3.341 1.00 82.62 228 ALA A C 1
ATOM 1875 O O . ALA A 1 228 ? -9.378 11.808 4.399 1.00 82.62 228 ALA A O 1
ATOM 1876 N N . LEU A 1 229 ? -7.887 10.701 3.149 1.00 87.25 229 LEU A N 1
ATOM 1877 C CA . LEU A 1 229 ? -7.609 9.635 4.099 1.00 87.25 229 LEU A CA 1
ATOM 1878 C C . LEU A 1 229 ? -6.863 10.110 5.347 1.00 87.25 229 LEU A C 1
ATOM 1880 O O . LEU A 1 229 ? -7.230 9.725 6.456 1.00 87.25 229 LEU A O 1
ATOM 1884 N N . TYR A 1 230 ? -5.885 11.003 5.194 1.00 87.75 230 TYR A N 1
ATOM 1885 C CA . TYR A 1 230 ? -5.210 11.654 6.315 1.00 87.75 230 TYR A CA 1
ATOM 1886 C C . TYR A 1 230 ? -6.214 12.345 7.244 1.00 87.75 230 TYR A C 1
ATOM 1888 O O . TYR A 1 230 ? -6.141 12.182 8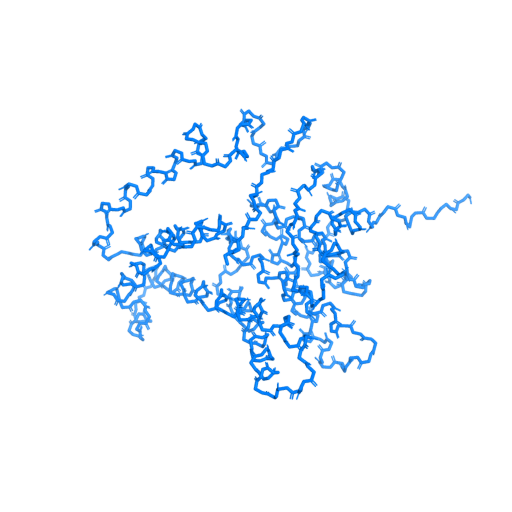.461 1.00 87.75 230 TYR A O 1
ATOM 1896 N N . ARG A 1 231 ? -7.191 13.066 6.678 1.00 83.31 231 ARG A N 1
ATOM 1897 C CA . ARG A 1 231 ? -8.233 13.750 7.458 1.00 83.31 231 ARG A CA 1
ATOM 1898 C C . ARG A 1 231 ? -9.142 12.787 8.198 1.00 83.31 231 ARG A C 1
ATOM 1900 O O . ARG A 1 231 ? -9.433 13.026 9.362 1.00 83.31 231 ARG A O 1
ATOM 1907 N N . VAL A 1 232 ? -9.553 11.699 7.548 1.00 86.25 232 VAL A N 1
ATOM 1908 C CA . VAL A 1 232 ? -10.355 10.652 8.196 1.00 86.25 232 VAL A CA 1
ATOM 1909 C C . VAL A 1 232 ? -9.599 10.055 9.382 1.00 86.25 232 VAL A C 1
ATOM 1911 O O . VAL A 1 232 ? -10.161 9.962 10.469 1.00 86.25 232 VAL A O 1
ATOM 1914 N N . VAL A 1 233 ? -8.322 9.696 9.206 1.00 90.19 233 VAL A N 1
ATOM 1915 C CA . VAL A 1 233 ? -7.497 9.164 10.303 1.00 90.19 233 VAL A CA 1
ATOM 1916 C C . VAL A 1 233 ? -7.363 10.193 11.419 1.00 90.19 233 VAL A C 1
ATOM 1918 O O . VAL A 1 233 ? -7.647 9.866 12.565 1.00 90.19 233 VAL A O 1
ATOM 1921 N N . ARG A 1 234 ? -6.981 11.435 11.093 1.00 88.69 234 ARG A N 1
ATOM 1922 C CA . ARG A 1 234 ? -6.813 12.523 12.068 1.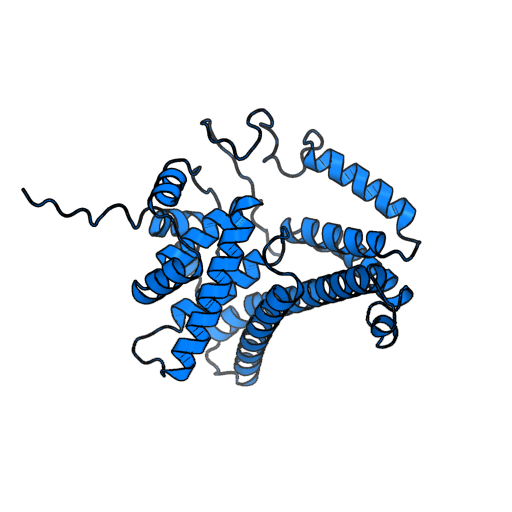00 88.69 234 ARG A CA 1
ATOM 1923 C C . ARG A 1 234 ? -8.098 12.779 12.857 1.00 88.69 234 ARG A C 1
ATOM 1925 O O . ARG A 1 234 ? -8.038 12.828 14.077 1.00 88.69 234 ARG A O 1
ATOM 1932 N N . GLY A 1 235 ? -9.237 12.926 12.181 1.00 85.75 235 GLY A N 1
ATOM 1933 C CA . GLY A 1 235 ? -10.519 13.246 12.816 1.00 85.75 235 GLY A CA 1
ATOM 1934 C C . GLY A 1 235 ? -11.081 12.117 13.684 1.00 85.75 235 GLY A C 1
ATOM 1935 O O . GLY A 1 235 ? -11.916 12.370 14.545 1.00 85.75 235 GLY A O 1
ATOM 1936 N N . ARG A 1 236 ? -10.606 10.881 13.494 1.00 89.25 236 ARG A N 1
ATOM 1937 C CA . ARG A 1 236 ? -10.931 9.732 14.351 1.00 89.25 236 ARG A CA 1
ATOM 1938 C C . ARG A 1 236 ? -9.952 9.532 15.515 1.00 89.25 236 ARG A C 1
ATOM 1940 O O . ARG A 1 236 ? -10.218 8.703 16.381 1.00 89.25 236 ARG A O 1
ATOM 1947 N N . MET A 1 237 ? -8.818 10.236 15.549 1.00 90.50 237 MET A N 1
ATOM 1948 C CA . MET A 1 237 ? -7.881 10.147 16.673 1.00 90.50 237 MET A CA 1
ATOM 1949 C C . MET A 1 237 ? -8.469 10.801 17.927 1.00 90.50 237 MET A C 1
ATOM 1951 O O . MET A 1 237 ? -9.123 11.839 17.848 1.00 90.50 237 MET A O 1
ATOM 1955 N N . ARG A 1 238 ? -8.166 10.251 19.109 1.00 90.44 238 ARG A N 1
ATOM 1956 C CA . ARG A 1 238 ? -8.503 10.917 20.376 1.00 90.44 238 ARG A CA 1
ATOM 1957 C C . ARG A 1 238 ? -7.572 12.124 20.584 1.00 90.44 238 ARG A C 1
ATOM 1959 O O . ARG A 1 238 ? -6.469 12.151 20.023 1.00 90.44 238 ARG A O 1
ATOM 1966 N N . PRO A 1 239 ? -7.939 13.097 21.439 1.00 89.75 239 PRO A N 1
ATOM 1967 C CA . PRO A 1 239 ? -7.142 14.311 21.643 1.00 89.75 239 PRO A CA 1
ATOM 1968 C C . PRO A 1 239 ? -5.676 14.050 22.028 1.00 89.75 239 PRO A C 1
ATOM 1970 O O . PRO A 1 239 ? -4.782 14.784 21.609 1.00 89.75 239 PRO A O 1
ATOM 1973 N N . GLN A 1 240 ? -5.412 12.975 22.778 1.00 90.81 240 GLN A N 1
ATOM 1974 C CA . GLN A 1 240 ? -4.059 12.582 23.180 1.00 90.81 240 GLN A CA 1
ATOM 1975 C C . GLN A 1 240 ? -3.193 12.179 21.977 1.00 90.81 240 GLN A C 1
ATOM 1977 O O . GLN A 1 240 ? -2.052 12.621 21.862 1.00 90.81 240 GLN A O 1
ATOM 1982 N N . GLU A 1 241 ? -3.724 11.368 21.058 1.00 92.00 241 GLU A N 1
ATOM 1983 C CA . GLU A 1 241 ? -3.004 10.976 19.844 1.00 92.00 241 GLU A CA 1
ATOM 1984 C C . GLU A 1 241 ? -2.807 12.159 18.891 1.00 92.00 241 GLU A C 1
ATOM 1986 O O . GLU A 1 241 ? -1.725 12.298 18.321 1.00 92.00 241 GLU A O 1
ATOM 1991 N N . VAL A 1 242 ? -3.791 13.060 18.782 1.00 89.56 242 VAL A N 1
ATOM 1992 C CA . VAL A 1 242 ? -3.640 14.310 18.017 1.00 89.56 242 VAL A CA 1
ATOM 1993 C C . VAL A 1 242 ? -2.508 15.168 18.590 1.00 89.56 242 VAL A C 1
ATOM 1995 O O . VAL A 1 242 ? -1.700 15.699 17.830 1.00 89.56 242 VAL A O 1
ATOM 1998 N N . ALA A 1 243 ? -2.392 15.277 19.917 1.00 89.38 243 ALA A N 1
ATOM 1999 C CA . ALA A 1 243 ? -1.310 16.025 20.556 1.00 89.38 243 ALA A CA 1
ATOM 2000 C C . ALA A 1 243 ? 0.080 15.433 20.246 1.00 89.38 243 ALA A C 1
ATOM 2002 O O . ALA A 1 243 ? 1.008 16.180 19.933 1.00 89.38 243 ALA A O 1
ATOM 2003 N N . ILE A 1 244 ? 0.214 14.100 20.258 1.00 90.88 244 ILE A N 1
ATOM 2004 C CA . ILE A 1 244 ? 1.457 13.405 19.870 1.00 90.88 244 ILE A CA 1
ATOM 2005 C C . ILE A 1 244 ? 1.766 13.631 18.384 1.00 90.88 244 ILE A C 1
ATOM 2007 O O . ILE A 1 244 ? 2.916 13.864 18.005 1.00 90.88 244 ILE A O 1
ATOM 2011 N N . LEU A 1 245 ? 0.746 13.581 17.525 1.00 89.00 245 LEU A N 1
ATOM 2012 C CA . LEU A 1 245 ? 0.897 13.834 16.095 1.00 89.00 245 LEU A CA 1
ATOM 2013 C C . LEU A 1 245 ? 1.433 15.247 15.842 1.00 89.00 245 LEU A C 1
ATOM 2015 O O . LEU A 1 245 ? 2.391 15.421 15.086 1.00 89.00 245 LEU A O 1
ATOM 2019 N N . ARG A 1 246 ? 0.860 16.244 16.531 1.00 85.12 246 ARG A N 1
ATOM 2020 C CA . ARG A 1 246 ? 1.273 17.649 16.436 1.00 85.12 246 ARG A CA 1
ATOM 2021 C C . ARG A 1 246 ? 2.738 17.842 16.817 1.00 85.12 246 ARG A C 1
ATOM 2023 O O . ARG A 1 246 ? 3.477 18.469 16.057 1.00 85.12 246 ARG A O 1
ATOM 2030 N N . SER A 1 247 ? 3.162 17.275 17.949 1.00 85.69 247 SER A N 1
ATOM 2031 C CA . SER A 1 247 ? 4.546 17.397 18.423 1.00 85.69 247 SER A CA 1
ATOM 2032 C C . SER A 1 247 ? 5.542 16.680 17.509 1.00 85.69 247 SER A C 1
ATOM 2034 O O . SER A 1 247 ? 6.636 17.183 17.272 1.00 85.69 247 SER A O 1
ATOM 2036 N N . THR A 1 248 ? 5.150 15.541 16.934 1.00 84.06 248 THR A N 1
ATOM 2037 C CA . THR A 1 248 ? 6.017 14.739 16.056 1.00 84.06 248 THR A CA 1
ATOM 2038 C C . THR A 1 248 ? 6.223 15.381 14.681 1.00 84.06 248 THR A C 1
ATOM 2040 O O . THR A 1 248 ? 7.270 15.200 14.059 1.00 84.06 248 THR A O 1
ATOM 2043 N N . MET A 1 249 ? 5.218 16.092 14.167 1.00 77.31 249 MET A N 1
ATOM 2044 C CA . MET A 1 249 ? 5.182 16.541 12.768 1.00 77.31 249 MET A CA 1
ATOM 2045 C C . MET A 1 249 ? 5.425 18.043 12.591 1.00 77.31 249 MET A C 1
ATOM 2047 O O . MET A 1 249 ? 5.359 18.524 11.463 1.00 77.31 249 MET A O 1
ATOM 2051 N N . ASN A 1 250 ? 5.737 18.764 13.677 1.00 67.94 250 ASN A N 1
ATOM 2052 C CA . ASN A 1 250 ? 5.883 20.224 13.699 1.00 67.94 250 ASN A CA 1
ATOM 2053 C C . ASN A 1 250 ? 4.683 20.913 13.018 1.00 67.94 250 ASN A C 1
ATOM 2055 O O . ASN A 1 250 ? 4.817 21.669 12.055 1.00 67.94 250 ASN A O 1
ATOM 2059 N N . TYR A 1 251 ? 3.493 20.509 13.462 1.00 63.53 251 TYR A N 1
ATOM 2060 C CA . TYR A 1 251 ? 2.214 20.750 12.803 1.00 63.53 251 TYR A CA 1
ATOM 2061 C C . TYR A 1 251 ? 1.754 22.211 12.943 1.00 63.53 251 TYR A C 1
ATOM 2063 O O . TYR A 1 251 ? 1.628 22.712 14.057 1.00 63.53 251 TYR A O 1
ATOM 2071 N N . ASP A 1 252 ? 1.464 22.871 11.818 1.00 65.81 252 ASP A N 1
ATOM 2072 C CA . ASP A 1 252 ? 0.932 24.241 11.759 1.00 65.81 252 ASP A CA 1
ATOM 2073 C C . ASP A 1 252 ? -0.587 24.206 11.524 1.00 65.81 252 ASP A C 1
ATOM 2075 O O . ASP A 1 252 ? -1.057 23.946 10.414 1.00 65.81 252 ASP A O 1
ATOM 2079 N N . GLU A 1 253 ? -1.361 24.450 12.582 1.00 59.72 253 GLU A N 1
ATOM 2080 C CA . GLU A 1 253 ? -2.826 24.349 12.552 1.00 59.72 253 GLU A CA 1
ATOM 2081 C C . GLU A 1 253 ? -3.480 25.363 11.613 1.00 59.72 253 GLU A C 1
ATOM 2083 O O . GLU A 1 253 ? -4.424 25.022 10.900 1.00 59.72 253 GLU A O 1
ATOM 2088 N N . ALA A 1 254 ? -2.943 26.583 11.555 1.00 55.81 254 ALA A N 1
ATOM 2089 C CA . ALA A 1 254 ? -3.510 27.670 10.763 1.00 55.81 254 ALA A CA 1
ATOM 2090 C C . ALA A 1 254 ? -3.374 27.397 9.258 1.00 55.81 254 ALA A C 1
ATOM 2092 O O . ALA A 1 254 ? -4.271 27.696 8.461 1.00 55.81 254 ALA A O 1
ATOM 2093 N N . ARG A 1 255 ? -2.256 26.782 8.853 1.00 61.91 255 ARG A N 1
ATOM 2094 C CA . ARG A 1 255 ? -2.037 26.355 7.467 1.00 61.91 255 ARG A CA 1
ATOM 2095 C C . ARG A 1 255 ? -2.996 25.238 7.057 1.00 61.91 255 ARG A C 1
ATOM 2097 O O . ARG A 1 255 ? -3.496 25.244 5.935 1.00 61.91 255 ARG A O 1
ATOM 2104 N N . GLU A 1 256 ? -3.272 24.314 7.967 1.00 60.22 256 GLU A N 1
ATOM 2105 C CA . GLU A 1 256 ? -4.140 23.161 7.725 1.00 60.22 256 GLU A CA 1
ATOM 2106 C C . GLU A 1 256 ? -5.611 23.566 7.647 1.00 60.22 256 GLU A C 1
ATOM 2108 O O . GLU A 1 256 ? -6.313 23.124 6.742 1.00 60.22 256 GLU A O 1
ATOM 2113 N N . GLU A 1 257 ? -6.080 24.475 8.504 1.00 55.19 257 GLU A N 1
ATOM 2114 C CA . GLU A 1 257 ? -7.430 25.050 8.405 1.00 55.19 257 GLU A CA 1
ATOM 2115 C C . GLU A 1 257 ? -7.640 25.809 7.087 1.00 55.19 257 GLU A C 1
ATOM 2117 O O . GLU A 1 257 ? -8.647 25.622 6.395 1.00 55.19 257 GLU A O 1
ATOM 2122 N N . ALA A 1 258 ? -6.649 26.596 6.657 1.00 56.78 258 ALA A N 1
ATOM 2123 C CA . ALA A 1 258 ? -6.673 27.244 5.347 1.00 56.78 258 ALA A CA 1
ATOM 2124 C C . ALA A 1 258 ? -6.670 26.228 4.187 1.00 56.78 258 ALA A C 1
ATOM 2126 O O . ALA A 1 258 ? -7.208 26.508 3.098 1.00 56.78 258 ALA A O 1
ATOM 2127 N N . ASP A 1 259 ? -6.084 25.048 4.417 1.00 56.66 259 ASP A N 1
ATOM 2128 C CA . ASP A 1 259 ? -6.120 23.904 3.519 1.00 56.66 259 ASP A CA 1
ATOM 2129 C C . ASP A 1 259 ? -7.430 23.094 3.610 1.00 56.66 259 ASP A C 1
ATOM 2131 O O . ASP A 1 259 ? -7.858 22.522 2.600 1.00 56.66 259 ASP A O 1
ATOM 2135 N N . HIS A 1 260 ? -8.174 23.168 4.712 1.00 54.47 260 HIS A N 1
ATOM 2136 C CA . HIS A 1 260 ? -9.508 22.586 4.860 1.00 54.47 260 HIS A CA 1
ATOM 2137 C C . HIS A 1 260 ? -10.558 23.265 3.974 1.00 54.47 260 HIS A C 1
ATOM 2139 O O . 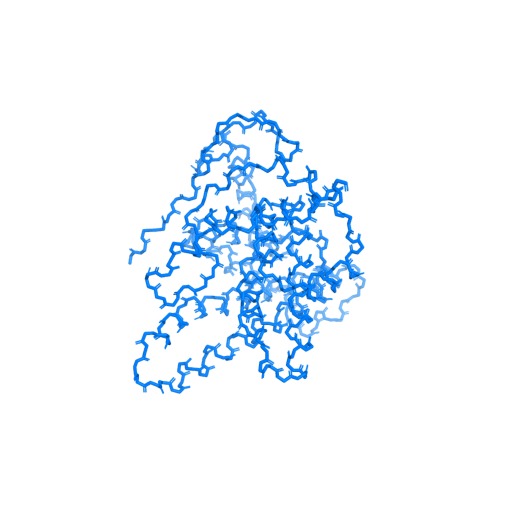HIS A 1 260 ? -11.241 22.579 3.212 1.00 54.47 260 HIS A O 1
ATOM 2145 N N . THR A 1 261 ? -10.618 24.597 3.982 1.00 48.91 261 THR A N 1
ATOM 2146 C CA . THR A 1 261 ? -11.698 25.383 3.348 1.00 48.91 261 THR A CA 1
ATOM 2147 C C . THR A 1 261 ? -11.756 25.288 1.822 1.00 48.91 261 THR A C 1
ATOM 2149 O O . THR A 1 261 ? -12.794 25.540 1.220 1.00 48.91 261 THR A O 1
ATOM 2152 N N . LYS A 1 262 ? -10.649 24.940 1.161 1.00 53.31 262 LYS A N 1
ATOM 2153 C CA . LYS A 1 262 ? -10.575 24.863 -0.309 1.00 53.31 262 LYS A CA 1
ATOM 2154 C C . LYS A 1 262 ? -10.420 23.424 -0.843 1.00 53.31 262 LYS A C 1
ATOM 2156 O O . LYS A 1 262 ? -9.982 23.236 -1.979 1.00 53.31 262 LYS A O 1
ATOM 2161 N N . MET A 1 263 ? -10.802 22.416 -0.045 1.00 55.81 263 MET A N 1
ATOM 2162 C CA . MET A 1 263 ? -10.939 21.032 -0.518 1.00 55.81 263 MET A CA 1
ATOM 2163 C C . MET A 1 263 ? -12.182 20.888 -1.405 1.00 55.81 263 MET A C 1
ATOM 2165 O O . ME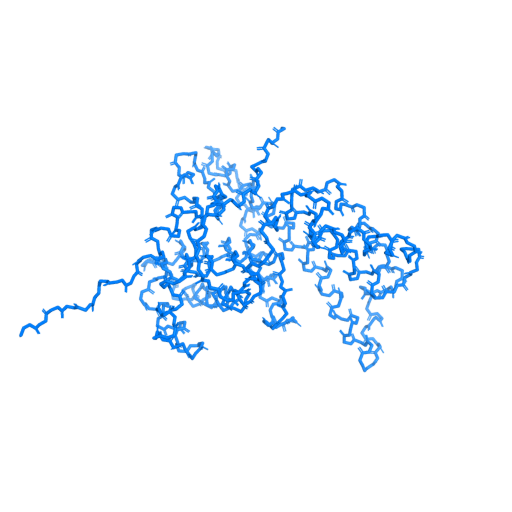T A 1 263 ? -13.255 21.401 -1.101 1.00 55.81 263 MET A O 1
ATOM 2169 N N . GLN A 1 264 ? -12.031 20.184 -2.524 1.00 56.62 264 GLN A N 1
ATOM 2170 C CA . GLN A 1 264 ? -13.152 19.834 -3.390 1.00 56.62 264 GLN A CA 1
ATOM 2171 C C . GLN A 1 264 ? -13.975 18.700 -2.717 1.00 56.62 264 GLN A C 1
ATOM 2173 O O . GLN A 1 264 ? -13.395 17.791 -2.130 1.00 56.62 264 GLN A O 1
ATOM 2178 N N . ALA A 1 265 ? -15.312 18.718 -2.810 1.00 57.88 265 ALA A N 1
ATOM 2179 C CA . ALA A 1 265 ? -16.259 17.680 -2.332 1.00 57.88 265 ALA A CA 1
ATOM 2180 C C . ALA A 1 265 ? -15.972 16.210 -2.755 1.00 57.88 265 ALA A C 1
ATOM 2182 O O . ALA A 1 265 ? -16.316 15.801 -3.862 1.00 57.88 265 ALA A O 1
ATOM 2183 N N . VAL A 1 266 ? -15.348 15.398 -1.898 1.00 62.34 266 VAL A N 1
ATOM 2184 C CA . VAL A 1 266 ? -14.840 14.044 -2.224 1.00 62.34 266 VAL A CA 1
ATOM 2185 C C . VAL A 1 266 ? -15.940 13.058 -2.653 1.00 62.34 266 VAL A C 1
ATOM 2187 O O . VAL A 1 266 ? -16.457 12.306 -1.847 1.00 62.34 266 VAL A O 1
ATOM 2190 N N . ARG A 1 267 ? -16.236 12.956 -3.953 1.00 68.31 267 ARG A N 1
ATOM 2191 C CA . ARG A 1 267 ? -17.246 12.017 -4.481 1.00 68.31 267 ARG A CA 1
ATOM 2192 C C . ARG A 1 267 ? -16.670 10.616 -4.681 1.00 68.31 267 ARG A C 1
ATOM 2194 O O . ARG A 1 267 ? -16.118 10.322 -5.740 1.00 68.31 267 ARG A O 1
ATOM 2201 N N . SER A 1 268 ? -16.802 9.752 -3.679 1.00 71.88 268 SER A N 1
ATOM 2202 C CA . SER A 1 268 ? -16.380 8.349 -3.751 1.00 71.88 268 SER A CA 1
ATOM 2203 C C . SER A 1 268 ? -17.328 7.445 -2.967 1.00 71.88 268 SER A C 1
ATOM 2205 O O . SER A 1 268 ? -17.684 7.771 -1.840 1.00 71.88 268 SER A O 1
ATOM 2207 N N . HIS A 1 269 ? -17.671 6.293 -3.550 1.00 77.81 269 HIS A N 1
ATOM 2208 C CA . HIS A 1 269 ? -18.433 5.215 -2.901 1.00 77.81 269 HIS A CA 1
ATOM 2209 C C . HIS A 1 269 ? -17.519 4.114 -2.339 1.00 77.81 269 HIS A C 1
ATOM 2211 O O . HIS A 1 269 ? -17.972 3.011 -2.051 1.00 77.81 269 HIS A O 1
ATOM 2217 N N . TRP A 1 270 ? -16.212 4.374 -2.249 1.00 78.50 270 TRP A N 1
ATOM 2218 C CA . TRP A 1 270 ? -15.254 3.387 -1.765 1.00 78.50 270 TRP A CA 1
ATOM 2219 C C . TRP A 1 270 ? -15.317 3.262 -0.236 1.00 78.50 270 TRP A C 1
ATOM 2221 O O . TRP A 1 270 ? -15.112 4.277 0.439 1.00 78.50 270 TRP A O 1
ATOM 2231 N N . PRO A 1 271 ? -15.578 2.060 0.315 1.00 82.75 271 PRO A N 1
ATOM 2232 C CA . PRO A 1 271 ? -15.444 1.807 1.742 1.00 82.75 271 PRO A CA 1
ATOM 2233 C C . PRO A 1 271 ? -13.961 1.792 2.129 1.00 82.75 271 PRO A C 1
ATOM 2235 O O . PRO A 1 271 ? -13.164 1.043 1.567 1.00 82.75 271 PRO A O 1
ATOM 2238 N N . VAL A 1 272 ? -13.588 2.657 3.069 1.00 78.88 272 VAL A N 1
ATOM 2239 C CA . VAL A 1 272 ? -12.183 2.948 3.409 1.00 78.88 272 VAL A CA 1
ATOM 2240 C C . VAL A 1 272 ? -11.565 1.902 4.344 1.00 78.88 272 VAL A C 1
ATOM 2242 O O . VAL A 1 272 ? -10.342 1.766 4.399 1.00 78.88 272 VAL A O 1
ATOM 2245 N N . SER A 1 273 ? -12.396 1.163 5.075 1.00 82.31 273 SER A N 1
ATOM 2246 C CA . SER A 1 273 ? -11.993 0.059 5.946 1.00 82.31 273 SER A CA 1
ATOM 2247 C C . SER A 1 273 ? -12.663 -1.245 5.515 1.00 82.31 273 SER A C 1
ATOM 2249 O O . SER A 1 273 ? -13.527 -1.273 4.632 1.00 82.31 273 SER A O 1
ATOM 2251 N N . ILE A 1 274 ? -12.264 -2.345 6.156 1.00 78.62 274 ILE A N 1
ATOM 2252 C CA . ILE A 1 274 ? -12.945 -3.621 5.979 1.00 78.62 274 ILE A CA 1
ATOM 2253 C C . ILE A 1 274 ? -14.249 -3.592 6.765 1.00 78.62 274 ILE A C 1
ATOM 2255 O O . ILE A 1 274 ? -14.265 -3.640 7.996 1.00 78.62 274 ILE A O 1
ATOM 2259 N N . VAL A 1 275 ? -15.350 -3.528 6.026 1.00 77.00 275 VAL A N 1
ATOM 2260 C CA . VAL A 1 275 ? -16.689 -3.527 6.601 1.00 77.00 275 VAL A CA 1
ATOM 2261 C C . VAL A 1 275 ? -17.097 -4.959 6.938 1.00 77.00 275 VAL A C 1
ATOM 2263 O O . VAL A 1 275 ? -17.125 -5.835 6.074 1.00 77.00 275 VAL A O 1
ATOM 2266 N N . LYS A 1 276 ? -17.417 -5.191 8.212 1.00 77.12 276 LYS A N 1
ATOM 2267 C CA . LYS A 1 276 ? -17.756 -6.515 8.755 1.00 77.12 276 LYS A CA 1
ATOM 2268 C C . LYS A 1 276 ? -19.222 -6.890 8.542 1.00 77.12 276 LYS A C 1
ATOM 2270 O O . LYS A 1 276 ? -19.544 -8.072 8.473 1.00 77.12 276 LYS A O 1
ATOM 2275 N N . LYS A 1 277 ? -20.108 -5.895 8.438 1.00 74.88 277 LYS A N 1
ATOM 2276 C CA . LYS A 1 277 ? -21.554 -6.073 8.248 1.00 74.88 277 LYS A CA 1
ATOM 2277 C C . LYS A 1 277 ? -22.078 -5.158 7.151 1.00 74.88 277 LYS A C 1
ATOM 2279 O O . LYS A 1 277 ? -21.705 -3.994 7.083 1.00 74.88 277 LYS A O 1
ATOM 2284 N N . GLN A 1 278 ? -23.013 -5.651 6.342 1.00 75.25 278 GLN A N 1
ATOM 2285 C CA . GLN A 1 278 ? -23.579 -4.881 5.227 1.00 75.25 278 GLN A CA 1
ATOM 2286 C C . GLN A 1 278 ? -24.214 -3.549 5.671 1.00 75.25 278 GLN A C 1
ATOM 2288 O O . GLN A 1 278 ? -24.115 -2.553 4.962 1.00 75.25 278 GLN A O 1
ATOM 2293 N N . GLU A 1 279 ? -24.827 -3.525 6.855 1.00 80.69 279 GLU A N 1
ATOM 2294 C CA . GLU A 1 279 ? -25.483 -2.349 7.448 1.00 80.69 279 GLU A CA 1
ATOM 2295 C C . GLU A 1 279 ? -24.502 -1.212 7.788 1.00 80.69 279 GLU A C 1
ATOM 2297 O O . GLU A 1 279 ? -24.899 -0.056 7.884 1.00 80.69 279 GLU A O 1
ATOM 2302 N N . GLU A 1 280 ? -23.212 -1.522 7.940 1.00 81.94 280 GLU A N 1
ATOM 2303 C CA . GLU A 1 280 ? -22.167 -0.559 8.299 1.00 81.94 280 GLU A CA 1
ATOM 2304 C C . GLU A 1 280 ? -21.459 0.024 7.064 1.00 81.94 280 GLU A C 1
ATOM 2306 O O . GLU A 1 280 ? -20.584 0.874 7.208 1.00 81.94 280 GLU A O 1
ATOM 2311 N N . VAL A 1 281 ? -21.794 -0.414 5.843 1.00 81.62 281 VAL A N 1
ATOM 2312 C CA . VAL A 1 281 ? -21.067 -0.002 4.628 1.00 81.62 281 VAL A CA 1
ATOM 2313 C C . VAL A 1 281 ? -21.107 1.511 4.444 1.00 81.62 281 VAL A C 1
ATOM 2315 O O . VAL A 1 281 ? -20.062 2.123 4.220 1.00 81.62 281 VAL A O 1
ATOM 2318 N N . ASP A 1 282 ? -22.280 2.123 4.604 1.00 82.50 282 ASP A N 1
ATOM 2319 C CA . ASP A 1 282 ? -22.470 3.551 4.348 1.00 82.50 282 ASP A CA 1
ATOM 2320 C C . ASP A 1 282 ? -21.641 4.434 5.287 1.00 82.50 282 ASP A C 1
ATOM 2322 O O . ASP A 1 282 ? -21.076 5.435 4.843 1.00 82.50 282 ASP A O 1
ATOM 2326 N N . SER A 1 283 ? -21.488 4.062 6.562 1.00 82.50 283 SER A N 1
ATOM 2327 C CA . SER A 1 283 ? -20.681 4.836 7.518 1.00 82.50 283 SER A CA 1
ATOM 2328 C C . SER A 1 283 ? -19.177 4.751 7.244 1.00 82.50 283 SER A C 1
ATOM 2330 O O . SER A 1 283 ? -18.417 5.580 7.739 1.00 82.50 283 SER A O 1
ATOM 2332 N N . HIS A 1 284 ? -18.748 3.793 6.419 1.00 83.62 284 HIS A N 1
ATOM 2333 C CA . HIS A 1 284 ? -17.355 3.591 6.030 1.00 83.62 284 HIS A CA 1
ATOM 2334 C C . HIS A 1 284 ? -17.031 4.099 4.619 1.00 83.62 284 HIS A C 1
ATOM 2336 O O . HIS A 1 284 ? -15.868 4.052 4.205 1.00 83.62 284 HIS A O 1
ATOM 2342 N N . ILE A 1 285 ? -18.020 4.606 3.876 1.00 85.56 285 ILE A N 1
ATOM 2343 C CA . ILE A 1 285 ? -17.807 5.225 2.564 1.00 85.56 285 ILE A CA 1
ATOM 2344 C C . ILE A 1 285 ? -16.964 6.495 2.715 1.00 85.56 285 ILE A C 1
ATOM 2346 O O . ILE A 1 285 ? -17.257 7.358 3.541 1.00 85.56 285 ILE A O 1
ATOM 2350 N N . LEU A 1 286 ? -15.945 6.649 1.864 1.00 81.56 286 LEU A N 1
ATOM 2351 C CA . LEU A 1 286 ? -15.012 7.776 1.914 1.00 81.56 286 LEU A CA 1
ATOM 2352 C C . LEU A 1 286 ? -15.709 9.143 1.894 1.00 81.56 286 LEU A C 1
ATOM 2354 O O . LEU A 1 286 ? -15.319 10.010 2.669 1.00 81.56 286 LEU A O 1
ATOM 2358 N N . ASN A 1 287 ? -16.720 9.345 1.038 1.00 80.81 287 ASN A N 1
ATOM 2359 C CA . ASN A 1 287 ? -17.479 10.602 1.007 1.00 80.81 287 ASN A CA 1
ATOM 2360 C C . ASN A 1 287 ? -18.081 10.919 2.385 1.00 80.81 287 ASN A C 1
ATOM 2362 O O . ASN A 1 287 ? -17.842 11.990 2.932 1.00 80.81 287 ASN A O 1
ATOM 2366 N N . ASN A 1 288 ? -18.774 9.947 2.977 1.00 83.19 288 ASN A N 1
ATOM 2367 C CA . ASN A 1 288 ? -19.483 10.104 4.247 1.00 83.19 288 ASN A CA 1
ATOM 2368 C C . ASN A 1 288 ? -18.507 10.295 5.416 1.00 83.19 288 ASN A C 1
ATOM 2370 O O . ASN A 1 288 ? -18.739 11.118 6.301 1.00 83.19 288 ASN A O 1
ATOM 2374 N N . LEU A 1 289 ? -17.377 9.585 5.396 1.00 82.38 289 LEU A N 1
ATOM 2375 C CA . LEU A 1 289 ? -16.302 9.752 6.373 1.00 82.38 289 LEU A CA 1
ATOM 2376 C C . LEU A 1 289 ? -15.658 11.136 6.278 1.00 82.38 289 LEU A C 1
ATOM 2378 O O . LEU A 1 289 ? -15.383 11.758 7.299 1.00 82.38 289 LEU A O 1
ATOM 2382 N N . VAL A 1 290 ? -15.415 11.637 5.067 1.00 78.56 290 VAL A N 1
ATOM 2383 C CA . VAL A 1 290 ? -14.862 12.980 4.864 1.00 78.56 290 VAL A CA 1
ATOM 2384 C C . VAL A 1 290 ? -15.871 14.060 5.250 1.00 78.56 290 VAL A C 1
ATOM 2386 O O . VAL A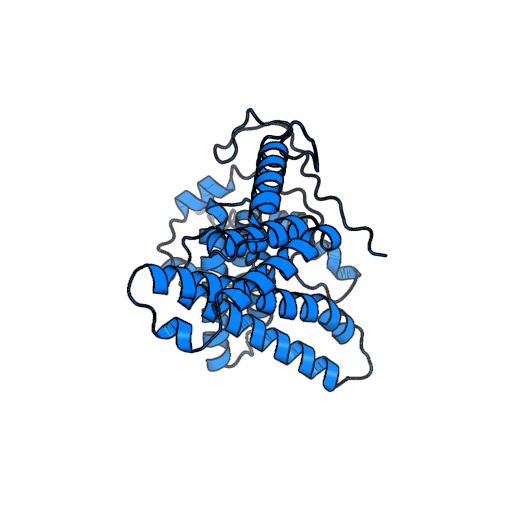 1 290 ? -15.469 15.076 5.801 1.00 78.56 290 VAL A O 1
ATOM 2389 N N . GLU A 1 291 ? -17.166 13.867 5.019 1.00 79.69 291 GLU A N 1
ATOM 2390 C CA . GLU A 1 291 ? -18.198 14.797 5.494 1.00 79.69 291 GLU A CA 1
ATOM 2391 C C . GLU A 1 291 ? -18.271 14.813 7.027 1.00 79.69 291 GLU A C 1
ATOM 2393 O O . GLU A 1 291 ? -18.264 15.886 7.636 1.00 79.69 291 GLU A O 1
ATOM 2398 N N . SER A 1 292 ? -18.243 13.626 7.643 1.00 80.19 292 SER A N 1
ATOM 2399 C CA . SER A 1 292 ? -18.315 13.448 9.097 1.00 80.19 292 SER A CA 1
ATOM 2400 C C . SER A 1 292 ? -17.082 14.009 9.801 1.00 80.19 292 SER A C 1
ATOM 2402 O O . SER A 1 292 ? -17.206 14.803 10.722 1.00 80.19 292 SER A O 1
ATOM 2404 N N . TYR A 1 293 ? -15.881 13.640 9.349 1.00 73.19 293 TYR A N 1
ATOM 2405 C CA . TYR A 1 293 ? -14.618 13.950 10.031 1.00 73.19 293 TYR A CA 1
ATOM 2406 C C . TYR A 1 293 ? -13.824 15.095 9.395 1.00 73.19 293 TYR A C 1
ATOM 2408 O O . TYR A 1 293 ? -12.927 15.647 10.024 1.00 73.19 293 TYR A O 1
ATOM 2416 N N . GLY A 1 294 ? -14.135 15.491 8.161 1.00 57.38 294 GLY A N 1
ATOM 2417 C CA . GLY A 1 294 ? -13.489 16.625 7.490 1.00 57.38 294 GLY A CA 1
ATOM 2418 C C . GLY A 1 294 ? -14.017 17.992 7.935 1.00 57.38 294 GLY A C 1
ATOM 2419 O O . GLY A 1 294 ? -13.345 18.995 7.684 1.00 57.38 294 GLY A O 1
ATOM 2420 N N . SER A 1 295 ? -15.180 18.024 8.597 1.00 52.19 295 SER A N 1
ATOM 2421 C CA . SER A 1 295 ? -15.809 19.210 9.199 1.00 52.19 295 SER A CA 1
ATOM 2422 C C . SER A 1 295 ? -15.601 19.314 10.721 1.00 52.19 295 SER A C 1
ATOM 2424 O O . SER A 1 295 ? -15.728 20.402 11.288 1.00 52.19 295 SER A O 1
ATOM 2426 N N . LEU A 1 296 ? -15.230 18.212 11.385 1.00 44.00 296 LEU A N 1
ATOM 2427 C CA . LEU A 1 296 ? -14.955 18.146 12.823 1.00 44.00 296 LEU A CA 1
ATOM 2428 C C . LEU A 1 296 ? -13.611 18.813 13.159 1.00 44.00 296 LEU A C 1
ATOM 2430 O O . LEU A 1 296 ? -12.614 18.132 13.352 1.00 44.00 296 LEU A O 1
ATOM 2434 N N . HIS A 1 297 ? -13.601 20.151 13.155 1.00 42.25 297 HIS A N 1
ATOM 2435 C CA . HIS A 1 297 ? -12.846 21.055 14.048 1.00 42.25 297 HIS A CA 1
ATOM 2436 C C . HIS A 1 297 ? -13.269 22.533 13.846 1.00 42.25 297 HIS A C 1
ATOM 2438 O O . HIS A 1 297 ? -12.454 23.437 13.954 1.00 42.25 297 HIS A O 1
ATOM 2444 N N . VAL A 1 298 ? -14.549 22.813 13.559 1.00 36.28 298 VAL A N 1
ATOM 2445 C CA . VAL A 1 298 ? -15.076 24.201 13.512 1.00 36.28 298 VAL A CA 1
ATOM 2446 C C . VAL A 1 298 ? -15.658 24.661 14.861 1.00 36.28 298 VAL A C 1
ATOM 2448 O O . VAL A 1 298 ? -15.978 25.830 15.038 1.00 36.28 298 VAL A O 1
ATOM 2451 N N . GLY A 1 299 ? -15.784 23.779 15.853 1.00 32.16 299 GLY A N 1
ATOM 2452 C CA . GLY A 1 299 ? -16.529 24.079 17.076 1.00 32.16 299 GLY A CA 1
ATOM 2453 C C . GLY A 1 299 ? -15.740 23.867 18.355 1.00 32.16 299 GLY A C 1
ATOM 2454 O O . GLY A 1 299 ? -16.045 22.927 19.068 1.00 32.16 299 GLY A O 1
ATOM 2455 N N . GLU A 1 300 ? -14.767 24.729 18.650 1.00 31.19 300 GLU A N 1
ATOM 2456 C CA . GLU A 1 300 ? -14.359 25.021 20.037 1.00 31.19 300 GLU A CA 1
ATOM 2457 C C . GLU A 1 300 ? -13.651 26.389 20.142 1.00 31.19 300 GLU A C 1
ATOM 2459 O O . GLU A 1 300 ? -12.659 26.571 20.835 1.00 31.19 300 GLU A O 1
ATOM 2464 N N . ALA A 1 301 ? -14.187 27.402 19.453 1.00 28.84 301 ALA A N 1
ATOM 2465 C CA . ALA A 1 301 ? -14.006 28.793 19.861 1.00 28.84 301 ALA A CA 1
ATOM 2466 C C . ALA A 1 301 ? -15.262 29.194 20.638 1.00 28.84 301 ALA A C 1
ATOM 2468 O O . ALA A 1 301 ? -16.212 29.753 20.088 1.00 28.84 301 ALA A O 1
ATOM 2469 N N . GLY A 1 302 ? -15.292 28.804 21.913 1.00 27.45 302 GLY A N 1
ATOM 2470 C CA . GLY A 1 302 ? -16.306 29.249 22.854 1.00 27.45 302 GLY A CA 1
ATOM 2471 C C . GLY A 1 302 ? -16.319 30.771 22.914 1.00 27.45 302 GLY A C 1
ATOM 2472 O O . GLY A 1 302 ? -15.326 31.408 23.260 1.00 27.45 302 GLY A O 1
ATOM 2473 N N . THR A 1 303 ? -17.468 31.333 22.565 1.00 31.59 303 THR A N 1
ATOM 2474 C CA . THR A 1 303 ? -17.895 32.674 22.938 1.00 31.59 303 THR A CA 1
ATOM 2475 C C . THR A 1 303 ? -17.711 32.871 24.440 1.00 31.59 303 THR A C 1
ATOM 2477 O O . THR A 1 303 ? -18.477 32.320 25.229 1.00 31.59 303 THR A O 1
ATOM 2480 N N . TYR A 1 304 ? -16.740 33.692 24.821 1.00 29.44 304 TYR A N 1
ATOM 2481 C CA . TYR A 1 304 ? -16.834 34.479 26.041 1.00 29.44 304 TYR A CA 1
ATOM 2482 C C . TYR A 1 304 ? -16.930 35.940 25.618 1.00 29.44 304 TYR A C 1
ATOM 2484 O O . TYR A 1 304 ? -15.983 36.525 25.094 1.00 29.44 304 TYR A O 1
ATOM 2492 N N . SER A 1 305 ? -18.156 36.441 25.751 1.00 31.55 305 SER A N 1
ATOM 2493 C CA . SER A 1 305 ? -18.502 37.851 25.927 1.00 31.55 305 SER A CA 1
ATOM 2494 C C . SER A 1 305 ? -17.665 38.514 27.012 1.00 31.55 305 SER A C 1
ATOM 2496 O O . SER A 1 305 ? -17.434 37.828 28.034 1.00 31.55 305 SER A O 1
#